Protein AF-A0A7V8XQF6-F1 (afdb_monomer_lite)

Structure (mmCIF, N/CA/C/O backbone):
data_AF-A0A7V8XQF6-F1
#
_entry.id   AF-A0A7V8XQF6-F1
#
loop_
_atom_site.group_PDB
_atom_site.id
_atom_site.type_symbol
_atom_site.label_atom_id
_atom_site.label_alt_id
_atom_site.label_comp_id
_atom_site.label_asym_id
_atom_site.label_entity_id
_atom_site.label_seq_id
_atom_site.pdbx_PDB_ins_code
_atom_site.Cartn_x
_atom_site.Cartn_y
_atom_site.Cartn_z
_atom_site.occupancy
_atom_site.B_iso_or_equiv
_atom_site.auth_seq_id
_atom_site.auth_comp_id
_atom_site.auth_asym_id
_atom_site.auth_atom_id
_atom_site.pdbx_PDB_model_num
ATOM 1 N N . MET A 1 1 ? 17.187 -38.291 -11.039 1.00 31.72 1 MET A N 1
ATOM 2 C CA . MET A 1 1 ? 16.296 -37.831 -12.125 1.00 31.72 1 MET A CA 1
ATOM 3 C C . MET A 1 1 ? 15.289 -36.859 -11.514 1.00 31.72 1 MET A C 1
ATOM 5 O O . MET A 1 1 ? 14.350 -37.313 -10.885 1.00 31.72 1 MET A O 1
ATOM 9 N N . SER A 1 2 ? 15.552 -35.548 -11.532 1.00 36.72 2 SER A N 1
ATOM 10 C CA . SER A 1 2 ? 14.689 -34.534 -10.881 1.00 36.72 2 SER A CA 1
ATOM 11 C C . SER A 1 2 ? 14.822 -33.160 -11.564 1.00 36.72 2 SER A C 1
ATOM 13 O O . SER A 1 2 ? 14.880 -32.136 -10.892 1.00 36.72 2 SER A O 1
ATOM 15 N N . GLY A 1 3 ? 14.966 -33.147 -12.893 1.00 38.97 3 GLY A N 1
ATOM 16 C CA . GLY A 1 3 ? 15.179 -31.922 -13.678 1.00 38.97 3 GLY A CA 1
ATOM 17 C C . GLY A 1 3 ? 13.921 -31.351 -14.340 1.00 38.97 3 GLY A C 1
ATOM 18 O O . GLY A 1 3 ? 13.943 -30.206 -14.768 1.00 38.97 3 GLY A O 1
ATOM 19 N N . ASP A 1 4 ? 12.822 -32.110 -14.389 1.00 42.72 4 ASP A N 1
ATOM 20 C CA . ASP A 1 4 ? 11.734 -31.844 -15.348 1.00 42.72 4 ASP A CA 1
ATOM 21 C C . ASP A 1 4 ? 10.485 -31.186 -14.734 1.00 42.72 4 ASP A C 1
ATOM 23 O O . ASP A 1 4 ? 9.417 -31.202 -15.335 1.00 42.72 4 ASP A O 1
ATOM 27 N N . ARG A 1 5 ? 10.579 -30.622 -13.523 1.00 51.59 5 ARG A N 1
ATOM 28 C CA . ARG A 1 5 ? 9.414 -30.095 -12.778 1.00 51.59 5 ARG A CA 1
ATOM 29 C C . ARG A 1 5 ? 9.449 -28.584 -12.557 1.00 51.59 5 ARG A C 1
ATOM 31 O O . ARG A 1 5 ? 9.135 -28.109 -11.473 1.00 51.59 5 ARG A O 1
ATOM 38 N N . CYS A 1 6 ? 9.838 -27.829 -13.580 1.00 50.88 6 CYS A N 1
ATOM 39 C CA . CYS A 1 6 ? 9.581 -26.391 -13.608 1.00 50.88 6 CYS A CA 1
ATOM 40 C C . CYS A 1 6 ? 8.425 -26.123 -14.576 1.00 50.88 6 CYS A C 1
ATOM 42 O O . CYS A 1 6 ? 8.657 -26.133 -15.787 1.00 50.88 6 CYS A O 1
ATOM 44 N N . PRO A 1 7 ? 7.201 -25.872 -14.081 1.00 55.38 7 PRO A N 1
ATOM 45 C CA . PRO A 1 7 ? 6.125 -25.406 -14.935 1.00 55.38 7 PRO A CA 1
ATOM 46 C C . PRO A 1 7 ? 6.561 -24.060 -15.500 1.00 55.38 7 PRO A C 1
ATOM 48 O O . PRO A 1 7 ? 6.896 -23.126 -14.762 1.00 55.38 7 PRO A O 1
ATOM 51 N N . ALA A 1 8 ? 6.608 -23.999 -16.823 1.00 57.78 8 ALA A N 1
ATOM 52 C CA . ALA A 1 8 ? 6.908 -22.788 -17.544 1.00 57.78 8 ALA A CA 1
ATOM 53 C C . ALA A 1 8 ? 5.712 -22.422 -18.422 1.00 57.78 8 ALA A C 1
ATOM 55 O O . ALA A 1 8 ? 5.035 -23.288 -18.964 1.00 57.78 8 ALA A O 1
ATOM 56 N N . GLY A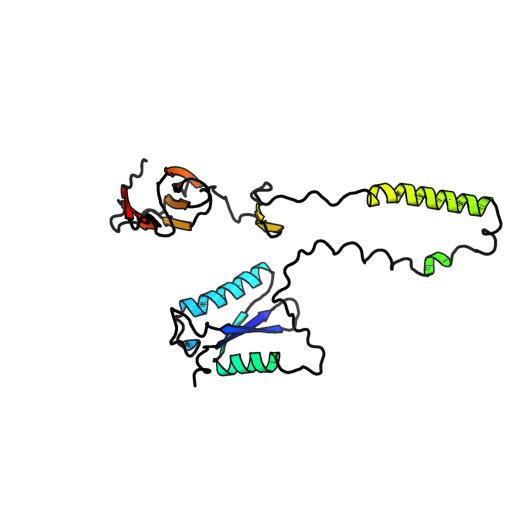 1 9 ? 5.396 -21.139 -18.510 1.00 57.59 9 GLY A N 1
ATOM 57 C CA . GLY A 1 9 ? 4.289 -20.665 -19.334 1.00 57.59 9 GLY A CA 1
ATOM 58 C C . GLY A 1 9 ? 4.746 -19.483 -20.156 1.00 57.59 9 GLY A C 1
ATOM 59 O O . GLY A 1 9 ? 5.270 -18.522 -19.598 1.00 57.59 9 GLY A O 1
ATOM 60 N N . ARG A 1 10 ? 4.565 -19.535 -21.474 1.00 63.19 10 ARG A N 1
ATOM 61 C CA . ARG A 1 10 ? 4.792 -18.367 -22.335 1.00 63.19 10 ARG A CA 1
ATOM 62 C C . ARG A 1 10 ? 3.532 -17.518 -22.350 1.00 63.19 10 ARG A C 1
ATOM 64 O O . ARG A 1 10 ? 2.473 -18.035 -22.686 1.00 63.19 10 ARG A O 1
ATOM 71 N N . THR A 1 11 ? 3.658 -16.229 -22.075 1.00 55.22 11 THR A N 1
ATOM 72 C CA . THR A 1 11 ? 2.647 -15.226 -22.437 1.00 55.22 11 THR A CA 1
ATOM 73 C C . THR A 1 11 ? 3.125 -14.474 -23.665 1.00 55.22 11 THR A C 1
ATOM 75 O O . THR A 1 11 ? 4.310 -14.165 -23.756 1.00 55.22 11 THR A O 1
ATOM 78 N N . GLU A 1 12 ? 2.232 -14.181 -24.609 1.00 58.41 12 GLU A N 1
ATOM 79 C CA . GLU A 1 12 ? 2.566 -13.358 -25.778 1.00 58.41 12 GLU A CA 1
ATOM 80 C C . GLU A 1 12 ? 1.920 -11.976 -25.635 1.00 58.41 12 GLU A C 1
ATOM 82 O O . GLU A 1 12 ? 0.702 -11.870 -25.454 1.00 58.41 12 GLU A O 1
ATOM 87 N N . GLN A 1 13 ? 2.732 -10.923 -25.736 1.00 61.59 13 GLN A N 1
ATOM 88 C CA . GLN A 1 13 ? 2.303 -9.527 -25.692 1.00 61.59 13 GLN A CA 1
ATOM 89 C C . GLN A 1 13 ? 2.635 -8.823 -27.016 1.00 61.59 13 GLN A C 1
ATOM 91 O O . GLN A 1 13 ? 3.735 -8.969 -27.543 1.00 61.59 13 GLN A O 1
ATOM 96 N N . ALA A 1 14 ? 1.704 -8.017 -27.534 1.00 61.28 14 ALA A N 1
ATOM 97 C CA . ALA A 1 14 ? 1.978 -7.053 -28.605 1.00 61.28 14 ALA A CA 1
ATOM 98 C C . ALA A 1 14 ? 2.104 -5.630 -28.033 1.00 61.28 14 ALA A C 1
ATOM 100 O O . ALA A 1 14 ? 1.328 -5.279 -27.150 1.00 61.28 14 ALA A O 1
ATOM 101 N N . GLN A 1 15 ? 3.044 -4.818 -28.530 1.00 57.38 15 GLN A N 1
ATOM 102 C CA . GLN A 1 15 ? 3.210 -3.401 -28.159 1.00 57.38 15 GLN A CA 1
ATOM 103 C C . GLN A 1 15 ? 2.893 -2.481 -29.352 1.00 57.38 15 GLN A C 1
ATOM 105 O O . GLN A 1 15 ? 3.289 -2.789 -30.477 1.00 57.38 15 GLN A O 1
ATOM 110 N N . SER A 1 16 ? 2.213 -1.350 -29.118 1.00 53.34 16 SER A N 1
ATOM 111 C CA . SER A 1 16 ? 1.896 -0.349 -30.151 1.00 53.34 16 SER A CA 1
ATOM 112 C C . SER A 1 16 ? 2.543 1.007 -29.873 1.00 53.34 16 SER A C 1
ATOM 114 O O . SER A 1 16 ? 2.159 1.700 -28.933 1.00 53.34 16 SER A O 1
ATOM 116 N N . SER A 1 17 ? 3.494 1.385 -30.729 1.00 54.75 17 SER A N 1
ATOM 117 C CA . SER A 1 17 ? 3.866 2.781 -31.021 1.00 54.75 17 SER A CA 1
ATOM 118 C C . SER A 1 17 ? 4.389 2.944 -32.466 1.00 54.75 17 SER A C 1
ATOM 120 O O . SER A 1 17 ? 5.074 3.910 -32.795 1.00 54.75 17 SER A O 1
ATOM 122 N N . THR A 1 18 ? 4.122 1.967 -33.341 1.00 53.38 18 THR A N 1
ATOM 123 C CA . THR A 1 18 ? 4.616 1.860 -34.730 1.00 53.38 18 THR A CA 1
ATOM 124 C C . THR A 1 18 ? 3.616 0.986 -35.519 1.00 53.38 18 THR A C 1
ATOM 126 O O . THR A 1 18 ? 2.954 0.158 -34.891 1.00 53.38 18 THR A O 1
ATOM 129 N N . PRO A 1 19 ? 3.462 1.111 -36.858 1.00 55.72 19 PRO A N 1
ATOM 130 C CA . PRO A 1 19 ? 2.493 0.316 -37.636 1.00 55.72 19 PRO A CA 1
ATOM 131 C C . PRO A 1 19 ? 2.687 -1.207 -37.543 1.00 55.72 19 PRO A C 1
ATOM 133 O O . PRO A 1 19 ? 1.755 -1.969 -37.795 1.00 55.72 19 PRO A O 1
ATOM 136 N N . ALA A 1 20 ? 3.891 -1.657 -37.178 1.00 63.81 20 ALA A N 1
ATOM 137 C CA . ALA A 1 20 ? 4.216 -3.062 -36.979 1.00 63.81 20 ALA A CA 1
ATOM 138 C C . ALA A 1 20 ? 4.059 -3.454 -35.501 1.00 63.81 20 ALA A C 1
ATOM 140 O O . ALA A 1 20 ? 4.734 -2.909 -34.628 1.00 63.81 20 ALA A O 1
ATOM 141 N N . ARG A 1 21 ? 3.188 -4.431 -35.223 1.00 69.06 21 ARG A N 1
ATOM 142 C CA . ARG A 1 21 ? 3.079 -5.055 -33.897 1.00 69.06 21 ARG A CA 1
ATOM 143 C C . ARG A 1 21 ? 4.352 -5.857 -33.608 1.00 69.06 21 ARG A C 1
ATOM 145 O O . ARG A 1 21 ? 4.711 -6.732 -34.389 1.00 69.06 21 ARG A O 1
ATOM 152 N N . ILE A 1 22 ? 5.001 -5.587 -32.476 1.00 75.75 22 ILE A N 1
ATOM 153 C CA . ILE A 1 22 ? 6.199 -6.314 -32.023 1.00 75.75 22 ILE A CA 1
ATOM 154 C C . ILE A 1 22 ? 5.783 -7.372 -30.999 1.00 75.75 22 ILE A C 1
ATOM 156 O O . ILE A 1 22 ? 5.080 -7.045 -30.041 1.00 75.75 22 ILE A O 1
ATOM 160 N N . ARG A 1 23 ? 6.214 -8.624 -31.203 1.00 79.25 23 ARG A N 1
ATOM 161 C CA . ARG A 1 23 ? 5.990 -9.738 -30.270 1.00 79.25 23 ARG A CA 1
ATOM 162 C C . ARG A 1 23 ? 6.959 -9.632 -29.090 1.00 79.25 23 ARG A C 1
ATOM 164 O O . ARG A 1 23 ? 8.158 -9.482 -29.296 1.00 79.25 23 ARG A O 1
ATOM 171 N N . ASN A 1 24 ? 6.431 -9.718 -27.875 1.00 78.50 24 ASN A N 1
ATOM 172 C CA . ASN A 1 24 ? 7.190 -9.695 -26.630 1.00 78.50 24 ASN A CA 1
ATOM 173 C C . ASN A 1 24 ? 6.720 -10.849 -25.741 1.00 78.50 24 ASN A C 1
ATOM 175 O O . ASN A 1 24 ? 5.692 -10.751 -25.071 1.00 78.50 24 ASN A O 1
ATOM 179 N N . ASP A 1 25 ? 7.431 -11.968 -25.796 1.00 83.88 25 ASP A N 1
ATOM 180 C CA . ASP A 1 25 ? 7.051 -13.162 -25.055 1.00 83.88 25 ASP A CA 1
ATOM 181 C C . ASP A 1 25 ? 7.689 -13.184 -23.666 1.00 83.88 25 ASP A C 1
ATOM 183 O O . ASP A 1 25 ? 8.863 -12.851 -23.512 1.00 83.88 25 ASP A O 1
ATOM 187 N N . ARG A 1 26 ? 6.936 -13.609 -22.646 1.00 83.12 26 ARG A N 1
ATOM 188 C CA . ARG A 1 26 ? 7.447 -13.728 -21.271 1.00 83.12 26 ARG A CA 1
ATOM 189 C C . ARG A 1 26 ? 7.275 -15.140 -20.750 1.00 83.12 26 ARG A C 1
ATOM 191 O O . ARG A 1 26 ? 6.213 -15.728 -20.938 1.00 83.12 26 ARG A O 1
ATOM 198 N N . VAL A 1 27 ? 8.290 -15.639 -20.053 1.00 84.94 27 VAL A N 1
ATOM 199 C CA . VAL A 1 27 ? 8.262 -16.943 -19.386 1.00 84.94 27 VAL A CA 1
ATOM 200 C C . VAL A 1 27 ? 7.875 -16.755 -17.922 1.00 84.94 27 VAL A C 1
ATOM 202 O O . VAL A 1 27 ? 8.537 -16.028 -17.185 1.00 84.94 27 VAL A O 1
ATOM 205 N N . LEU A 1 28 ? 6.801 -17.415 -17.501 1.00 81.25 28 LEU A N 1
ATOM 206 C CA . LEU A 1 28 ? 6.492 -17.651 -16.096 1.00 81.25 28 LEU A CA 1
ATOM 207 C C . LEU A 1 28 ? 7.271 -18.882 -15.641 1.00 81.25 28 LEU A C 1
ATOM 209 O O . LEU A 1 28 ? 7.277 -19.868 -16.366 1.00 81.25 28 LEU A O 1
ATOM 213 N N . ALA A 1 29 ? 7.907 -18.835 -14.475 1.00 79.75 29 ALA A N 1
ATOM 214 C CA . ALA A 1 29 ? 8.635 -19.965 -13.908 1.00 79.75 29 ALA A CA 1
ATOM 215 C C . ALA A 1 29 ? 8.365 -20.066 -12.407 1.00 79.75 29 ALA A C 1
ATOM 217 O O . ALA A 1 29 ? 8.137 -19.054 -11.739 1.00 79.75 29 ALA A O 1
ATOM 218 N N . ILE A 1 30 ? 8.423 -21.287 -11.879 1.00 74.19 30 ILE A N 1
ATOM 219 C CA . ILE A 1 30 ? 8.239 -21.574 -10.455 1.00 74.19 30 ILE A CA 1
ATOM 220 C C . ILE A 1 30 ? 9.545 -22.142 -9.890 1.00 74.19 30 ILE A C 1
ATOM 222 O O . ILE A 1 30 ? 10.210 -22.926 -10.576 1.00 74.19 30 ILE A O 1
ATOM 226 N N . PRO A 1 31 ? 9.946 -21.755 -8.663 1.00 69.56 31 PRO A N 1
ATOM 227 C CA . PRO A 1 31 ? 11.112 -22.338 -8.012 1.00 69.56 31 PRO A CA 1
ATOM 228 C C . PRO A 1 31 ? 10.999 -23.861 -7.907 1.00 69.56 31 PRO A C 1
ATOM 230 O O . PRO A 1 31 ? 9.956 -24.377 -7.513 1.00 69.56 31 PRO A O 1
ATOM 233 N N . VAL A 1 32 ? 12.103 -24.563 -8.176 1.00 68.94 32 VAL A N 1
ATOM 234 C CA . VAL A 1 32 ? 12.195 -26.035 -8.074 1.00 68.94 32 VAL A CA 1
ATOM 235 C C . VAL A 1 32 ? 11.813 -26.531 -6.670 1.00 68.94 32 VAL A C 1
ATOM 237 O O . VAL A 1 32 ? 11.241 -27.605 -6.519 1.00 68.94 32 VAL A O 1
ATOM 240 N N . GLU A 1 33 ? 12.089 -25.725 -5.640 1.00 69.31 33 GLU A N 1
ATOM 241 C CA . GLU A 1 33 ? 11.819 -26.031 -4.230 1.00 69.31 33 GLU A CA 1
ATOM 242 C C . GLU A 1 33 ? 10.789 -25.067 -3.618 1.00 69.31 33 GLU A C 1
ATOM 244 O O . GLU A 1 33 ? 11.025 -24.400 -2.606 1.00 69.31 33 GLU A O 1
ATOM 249 N N . ALA A 1 34 ? 9.618 -24.942 -4.239 1.00 66.06 34 ALA A N 1
ATOM 250 C CA . ALA A 1 34 ? 8.550 -24.118 -3.687 1.00 66.06 34 ALA A CA 1
ATOM 251 C C . ALA A 1 34 ? 7.849 -24.823 -2.502 1.00 66.06 34 ALA A C 1
ATOM 253 O O . ALA A 1 34 ? 7.344 -25.933 -2.629 1.00 66.06 34 ALA A O 1
ATOM 254 N N . ARG A 1 35 ? 7.754 -24.172 -1.326 1.00 68.00 35 ARG A N 1
ATOM 255 C CA . ARG A 1 35 ? 6.997 -24.719 -0.167 1.00 68.00 35 ARG A CA 1
ATOM 256 C C . ARG A 1 35 ? 5.494 -24.872 -0.448 1.00 68.00 35 ARG A C 1
ATOM 258 O O . ARG A 1 35 ? 4.820 -25.668 0.197 1.00 68.00 35 ARG A O 1
ATOM 265 N N . ARG A 1 36 ? 4.964 -24.065 -1.367 1.00 59.97 36 ARG A N 1
ATOM 266 C CA . ARG A 1 36 ? 3.583 -24.086 -1.876 1.00 59.97 36 ARG A CA 1
ATOM 267 C C . ARG A 1 36 ? 3.662 -24.316 -3.384 1.00 59.97 36 ARG A C 1
ATOM 269 O O . ARG A 1 36 ? 4.643 -23.888 -3.973 1.00 59.97 36 ARG A O 1
ATOM 276 N N . GLU A 1 37 ? 2.660 -24.961 -3.983 1.00 67.75 37 GLU A N 1
ATOM 277 C CA . GLU A 1 37 ? 2.595 -25.173 -5.446 1.00 67.75 37 GLU A CA 1
ATOM 278 C C . GLU A 1 37 ? 3.697 -26.104 -6.027 1.00 67.75 37 GLU A C 1
ATOM 280 O O . GLU A 1 37 ? 4.007 -26.054 -7.212 1.00 67.75 37 GLU A O 1
ATOM 285 N N . HIS A 1 38 ? 4.278 -26.998 -5.213 1.00 66.56 38 HIS A N 1
ATOM 286 C CA . HIS A 1 38 ? 5.373 -27.916 -5.600 1.00 66.56 38 HIS A CA 1
ATOM 287 C C . HIS A 1 38 ? 5.001 -28.995 -6.633 1.00 66.56 38 HIS A C 1
ATOM 289 O O . HIS A 1 38 ? 5.878 -29.704 -7.121 1.00 66.56 38 HIS A O 1
ATOM 295 N N . ASN A 1 39 ? 3.709 -29.153 -6.926 1.00 71.38 39 ASN A N 1
ATOM 296 C CA . ASN A 1 39 ? 3.202 -30.168 -7.850 1.00 71.38 39 ASN A CA 1
ATOM 297 C C . ASN A 1 39 ? 2.785 -29.596 -9.203 1.00 71.38 39 ASN A C 1
ATOM 299 O O . ASN A 1 39 ? 2.277 -30.356 -10.017 1.00 71.38 39 ASN A O 1
ATOM 303 N N . LEU A 1 40 ? 2.979 -28.295 -9.437 1.00 74.19 40 LEU A N 1
ATOM 304 C CA . LEU A 1 40 ? 2.589 -27.692 -10.702 1.00 74.19 40 LEU A CA 1
ATOM 305 C C . LEU A 1 40 ? 3.487 -28.192 -11.839 1.00 74.19 40 LEU A C 1
ATOM 307 O O . LEU A 1 40 ? 4.707 -28.038 -11.779 1.00 74.19 40 LEU A O 1
ATOM 311 N N . ALA A 1 41 ? 2.886 -28.765 -12.878 1.00 71.88 41 ALA A N 1
ATOM 312 C CA . ALA A 1 41 ? 3.582 -29.234 -14.080 1.00 71.88 41 ALA A CA 1
ATOM 313 C C . ALA A 1 41 ? 3.382 -28.307 -15.292 1.00 71.88 41 ALA A C 1
ATOM 315 O O . ALA A 1 41 ? 4.215 -28.287 -16.200 1.00 71.88 41 ALA A O 1
ATOM 316 N N . GLY A 1 42 ? 2.343 -27.469 -15.267 1.00 73.25 42 GLY A N 1
ATOM 317 C CA . GLY A 1 42 ? 2.056 -26.516 -16.332 1.00 73.25 42 GLY A CA 1
ATOM 318 C C . GLY A 1 42 ? 1.140 -25.373 -15.906 1.00 73.25 42 GLY A C 1
ATOM 319 O O . GLY A 1 42 ? 0.668 -25.286 -14.771 1.00 73.25 42 GLY A O 1
ATOM 320 N N . VAL A 1 43 ? 0.914 -24.446 -16.833 1.00 78.56 43 VAL A N 1
ATOM 321 C CA . VAL A 1 43 ? 0.125 -23.226 -16.603 1.00 78.56 43 VAL A CA 1
ATOM 322 C C . VAL A 1 43 ? -1.370 -23.523 -16.434 1.00 78.56 43 VAL A C 1
ATOM 324 O O . VAL A 1 43 ? -2.100 -22.784 -15.777 1.00 78.56 43 VAL A O 1
ATOM 327 N N . GLU A 1 44 ? -1.840 -24.615 -17.021 1.00 80.69 44 GLU A N 1
ATOM 328 C CA . GLU A 1 44 ? -3.211 -25.107 -16.965 1.00 80.69 44 GLU A CA 1
ATOM 329 C C . GLU A 1 44 ? -3.653 -25.488 -15.547 1.00 80.69 44 GLU A C 1
ATOM 331 O O . GLU A 1 44 ? -4.834 -25.355 -15.222 1.00 80.69 44 GLU A O 1
ATOM 336 N N . GLU A 1 45 ? -2.704 -25.874 -14.695 1.00 82.06 45 GLU A N 1
ATOM 337 C CA . GLU A 1 45 ? -2.935 -26.232 -13.295 1.00 82.06 45 GLU A CA 1
ATOM 338 C C . GLU A 1 45 ? -3.030 -24.999 -12.382 1.00 82.06 45 GLU A C 1
ATOM 340 O O . GLU A 1 45 ? -3.510 -25.088 -11.250 1.00 82.06 45 GLU A O 1
ATOM 345 N N . LEU A 1 46 ? -2.646 -23.815 -12.877 1.00 81.75 46 LEU A N 1
ATOM 346 C CA . LEU A 1 46 ? -2.822 -22.567 -12.145 1.00 81.75 46 LEU A CA 1
ATOM 347 C C . LEU A 1 46 ? -4.303 -22.196 -12.044 1.00 81.75 46 LEU A C 1
ATOM 349 O O . LEU A 1 46 ? -5.060 -22.183 -13.030 1.00 81.75 46 LEU A O 1
ATOM 353 N N . SER A 1 47 ? -4.695 -21.764 -10.842 1.00 85.31 47 SER A N 1
ATOM 354 C CA . SER A 1 47 ? -6.019 -21.184 -10.623 1.00 85.31 47 SER A CA 1
ATOM 355 C C . SER A 1 47 ? -6.280 -20.017 -11.595 1.00 85.31 47 SER A C 1
ATOM 357 O O . SER A 1 47 ? -5.347 -19.289 -11.955 1.00 85.31 47 SER A O 1
ATOM 359 N N . PRO A 1 48 ? -7.540 -19.778 -12.011 1.00 86.12 48 PRO A N 1
ATOM 360 C CA . PRO A 1 48 ? -7.869 -18.673 -12.915 1.00 86.12 48 PRO A CA 1
ATOM 361 C C . PRO A 1 48 ? -7.355 -17.316 -12.422 1.00 86.12 48 PRO A C 1
ATOM 363 O O . PRO A 1 48 ? -6.862 -16.519 -13.214 1.00 86.12 48 PRO A O 1
ATOM 366 N N . ARG A 1 49 ? -7.391 -17.084 -11.102 1.00 85.81 49 ARG A N 1
ATOM 367 C CA . ARG A 1 49 ? -6.870 -15.862 -10.481 1.00 85.81 49 ARG A CA 1
ATOM 368 C C . ARG A 1 49 ? -5.368 -15.685 -10.725 1.00 85.81 49 ARG A C 1
ATOM 370 O O . ARG A 1 49 ? -4.956 -14.601 -11.121 1.00 85.81 49 ARG A O 1
ATOM 377 N N . LEU A 1 50 ? -4.574 -16.740 -10.526 1.00 83.12 50 LEU A N 1
ATOM 378 C CA . LEU A 1 50 ? -3.117 -16.697 -10.713 1.00 83.12 50 LEU A CA 1
ATOM 379 C C . LEU A 1 50 ? -2.708 -16.515 -12.181 1.00 83.12 50 LEU A C 1
ATOM 381 O O . LEU A 1 50 ? -1.640 -15.974 -12.445 1.00 83.12 50 LEU A O 1
ATOM 385 N N . ARG A 1 51 ? -3.553 -16.926 -13.136 1.00 84.31 51 ARG A N 1
ATOM 386 C CA . ARG A 1 51 ? -3.342 -16.639 -14.565 1.00 84.31 51 ARG A CA 1
ATOM 387 C C . ARG A 1 51 ? -3.718 -15.210 -14.941 1.00 84.31 51 ARG A C 1
ATOM 389 O O . ARG A 1 51 ? -2.979 -14.561 -15.669 1.00 84.31 51 ARG A O 1
ATOM 396 N N . GLN A 1 52 ? -4.838 -14.703 -14.432 1.00 87.19 52 GLN A N 1
ATOM 397 C CA . GLN A 1 52 ? -5.337 -13.372 -14.791 1.00 87.19 52 GLN A CA 1
ATOM 398 C C . GLN A 1 52 ? -4.491 -12.235 -14.211 1.00 87.19 52 GLN A C 1
ATOM 400 O O . GLN A 1 52 ? -4.374 -11.182 -14.831 1.00 87.19 52 GLN A O 1
ATOM 405 N N . GLU A 1 53 ? -3.902 -12.415 -13.030 1.00 86.06 53 GLU A N 1
ATOM 406 C CA . GLU A 1 53 ? -3.152 -11.351 -12.356 1.00 86.06 53 GLU A CA 1
ATOM 407 C C . GLU A 1 53 ? -1.925 -10.862 -13.165 1.00 86.06 53 GLU A C 1
ATOM 409 O O . GLU A 1 53 ? -1.838 -9.655 -13.413 1.00 86.06 53 GLU A O 1
ATOM 414 N N . PRO A 1 54 ? -1.037 -11.736 -13.687 1.00 85.56 54 PRO A N 1
ATOM 415 C CA . PRO A 1 54 ? 0.040 -11.324 -14.593 1.00 85.56 54 PRO A CA 1
ATOM 416 C C . PRO A 1 54 ? -0.450 -10.673 -15.893 1.00 85.56 54 PRO A C 1
ATOM 418 O O . PRO A 1 54 ? 0.167 -9.720 -16.375 1.00 85.56 54 PRO A O 1
ATOM 421 N N . GLU A 1 55 ? -1.555 -11.164 -16.464 1.00 86.19 55 GLU A N 1
ATOM 422 C CA . GLU A 1 55 ? -2.143 -10.603 -17.688 1.00 86.19 55 GLU A CA 1
ATOM 423 C C . GLU A 1 55 ? -2.622 -9.168 -17.462 1.00 86.19 55 GLU A C 1
ATOM 425 O O . GLU A 1 55 ? -2.259 -8.259 -18.211 1.00 86.19 55 GLU A O 1
ATOM 430 N N . GLN A 1 56 ? -3.398 -8.954 -16.396 1.00 89.00 56 GLN A N 1
ATOM 431 C CA . GLN A 1 56 ? -3.900 -7.636 -16.020 1.00 89.00 56 GLN A CA 1
ATOM 432 C C . GLN A 1 56 ? -2.757 -6.682 -15.693 1.00 89.00 56 GLN A C 1
ATOM 434 O O . GLN A 1 56 ? -2.763 -5.542 -16.156 1.00 89.00 56 GLN A O 1
ATOM 439 N N . PHE A 1 57 ? -1.738 -7.154 -14.971 1.00 87.88 57 PHE A N 1
ATOM 440 C CA . PHE A 1 57 ? -0.544 -6.363 -14.704 1.00 87.88 57 PHE A CA 1
ATOM 441 C C . PHE A 1 57 ? 0.118 -5.877 -16.003 1.00 87.88 57 PHE A C 1
ATOM 443 O O . PHE A 1 57 ? 0.402 -4.687 -16.133 1.00 87.88 57 PHE A O 1
ATOM 450 N N . ALA A 1 58 ? 0.325 -6.762 -16.985 1.00 83.44 58 ALA A N 1
ATOM 451 C CA . ALA A 1 58 ? 0.968 -6.401 -18.249 1.00 83.44 58 ALA A CA 1
ATOM 452 C C . ALA A 1 58 ? 0.151 -5.384 -19.066 1.00 83.44 58 ALA A C 1
ATOM 454 O O . ALA A 1 58 ? 0.730 -4.459 -19.642 1.00 83.44 58 ALA A O 1
ATOM 455 N N . ILE A 1 59 ? -1.178 -5.539 -19.098 1.00 85.44 59 ILE A N 1
ATOM 456 C CA . ILE A 1 59 ? -2.096 -4.620 -19.788 1.00 85.44 59 ILE A CA 1
ATOM 457 C C . ILE A 1 59 ? -2.057 -3.238 -19.132 1.00 85.44 59 ILE A C 1
ATOM 459 O O . ILE A 1 59 ? -1.823 -2.239 -19.811 1.00 85.44 59 ILE A O 1
ATOM 463 N N . VAL A 1 60 ? -2.237 -3.176 -17.809 1.00 86.06 60 VAL A N 1
ATOM 464 C CA . VAL A 1 60 ? -2.293 -1.910 -17.065 1.00 86.06 60 VAL A CA 1
ATOM 465 C C . VAL A 1 60 ? -0.948 -1.188 -17.109 1.00 86.06 60 VAL A C 1
ATOM 467 O O . VAL A 1 60 ? -0.911 0.007 -17.393 1.00 86.06 60 VAL A O 1
ATOM 470 N N . ALA A 1 61 ? 0.162 -1.901 -16.897 1.00 82.38 61 ALA A N 1
ATOM 471 C CA . ALA A 1 61 ? 1.497 -1.310 -16.964 1.00 82.38 61 ALA A CA 1
ATOM 472 C C . ALA A 1 61 ? 1.792 -0.727 -18.355 1.00 82.38 61 ALA A C 1
ATOM 474 O O . ALA A 1 61 ? 2.303 0.384 -18.463 1.00 82.38 61 ALA A O 1
ATOM 475 N N . GLY A 1 62 ? 1.413 -1.435 -19.424 1.00 81.19 62 GLY A N 1
ATOM 476 C CA . GLY A 1 62 ? 1.562 -0.929 -20.787 1.00 81.19 62 GLY A CA 1
ATOM 477 C C . GLY A 1 62 ? 0.701 0.299 -21.073 1.00 81.19 62 GLY A C 1
ATOM 478 O O . GLY A 1 62 ? 1.189 1.260 -21.667 1.00 81.19 62 GLY A O 1
ATOM 479 N N . ALA A 1 63 ? -0.549 0.301 -20.608 1.00 81.88 63 ALA A N 1
ATOM 480 C CA . ALA A 1 63 ? -1.454 1.433 -20.781 1.00 81.88 63 ALA A CA 1
ATOM 481 C C . ALA A 1 63 ? -0.910 2.715 -20.124 1.00 81.88 63 ALA A C 1
ATOM 483 O O . ALA A 1 63 ? -1.006 3.791 -20.713 1.00 81.88 63 ALA A O 1
ATOM 484 N N . LEU A 1 64 ? -0.274 2.601 -18.951 1.00 80.50 64 LEU A N 1
ATOM 485 C CA . LEU A 1 64 ? 0.383 3.728 -18.272 1.00 80.50 64 LEU A CA 1
ATOM 486 C C . LEU A 1 64 ? 1.564 4.310 -19.069 1.00 80.50 64 LEU A C 1
ATOM 488 O O . LEU A 1 64 ? 1.897 5.480 -18.901 1.00 80.50 64 LEU A O 1
ATOM 492 N N . GLU A 1 65 ? 2.167 3.521 -19.957 1.00 75.94 65 GLU A N 1
ATOM 493 C CA . GLU A 1 65 ? 3.243 3.941 -20.862 1.00 75.94 65 GLU A CA 1
ATOM 494 C C . GLU A 1 65 ? 2.728 4.361 -22.254 1.00 75.94 65 GLU A C 1
ATOM 496 O O . GLU A 1 65 ? 3.524 4.581 -23.166 1.00 75.94 65 GLU A O 1
ATOM 501 N N . GLY A 1 66 ? 1.406 4.449 -22.449 1.00 78.31 66 GLY A N 1
ATOM 502 C CA . GLY A 1 66 ? 0.794 4.787 -23.738 1.00 78.31 66 GLY A CA 1
ATOM 503 C C . GLY A 1 66 ? 0.855 3.664 -24.780 1.00 78.31 66 GLY A C 1
ATOM 504 O O . GLY A 1 66 ? 0.761 3.933 -25.976 1.00 78.31 66 GLY A O 1
ATOM 505 N N . LYS A 1 67 ? 1.027 2.408 -24.349 1.00 79.62 67 LYS A N 1
ATOM 506 C CA . LYS A 1 67 ? 1.131 1.231 -25.224 1.00 79.62 67 LYS A CA 1
ATOM 507 C C . LYS A 1 67 ? -0.206 0.489 -25.297 1.00 79.62 67 LYS A C 1
ATOM 509 O O . LYS A 1 67 ? -0.790 0.167 -24.266 1.00 79.62 67 LYS A O 1
ATOM 514 N N . ASP A 1 68 ? -0.641 0.129 -26.506 1.00 79.56 68 ASP A N 1
ATOM 515 C CA . ASP A 1 68 ? -1.750 -0.824 -26.709 1.00 79.56 68 ASP A CA 1
ATOM 516 C C . ASP A 1 68 ? -1.231 -2.260 -26.556 1.00 79.56 68 ASP A C 1
ATOM 518 O O . ASP A 1 68 ? -0.612 -2.818 -27.470 1.00 79.56 68 ASP A O 1
ATOM 522 N N . VAL A 1 69 ? -1.434 -2.814 -25.359 1.00 82.50 69 VAL A N 1
ATOM 523 C CA . VAL A 1 69 ? -0.994 -4.151 -24.965 1.00 82.50 69 VAL A CA 1
ATOM 524 C C . VAL A 1 69 ? -2.125 -5.154 -25.100 1.00 82.50 69 VAL A C 1
ATOM 526 O O . VAL A 1 69 ? -3.162 -5.030 -24.455 1.00 82.50 69 VAL A O 1
ATOM 529 N N . ARG A 1 70 ? -1.877 -6.217 -25.870 1.00 81.38 70 ARG A N 1
ATOM 530 C CA . ARG A 1 70 ? -2.782 -7.365 -25.977 1.00 81.38 70 ARG A CA 1
ATOM 531 C C . ARG A 1 70 ? -2.076 -8.649 -25.574 1.00 81.38 70 ARG A C 1
ATOM 533 O O . ARG A 1 70 ? -1.042 -8.972 -26.155 1.00 81.38 70 ARG A O 1
ATOM 540 N N . VAL A 1 71 ? -2.686 -9.384 -24.645 1.00 83.75 71 VAL A N 1
ATOM 541 C CA . VAL A 1 71 ? -2.316 -10.768 -24.326 1.00 83.75 71 VAL A CA 1
ATOM 542 C C . VAL A 1 71 ? -2.982 -11.698 -25.341 1.00 83.75 71 VAL A C 1
ATOM 544 O O . VAL A 1 71 ? -4.196 -11.633 -25.539 1.00 83.75 71 VAL A O 1
ATOM 547 N N . VAL A 1 72 ? -2.193 -12.529 -26.025 1.00 82.31 72 VAL A N 1
ATOM 548 C CA . VAL A 1 72 ? -2.702 -13.476 -27.042 1.00 82.31 72 VAL A CA 1
ATOM 549 C C . VAL A 1 72 ? -3.088 -14.820 -26.419 1.00 82.31 72 VAL A C 1
ATOM 551 O O . VAL A 1 72 ? -4.020 -15.468 -26.889 1.00 82.31 72 VAL A O 1
ATOM 554 N N . GLY A 1 73 ? -2.405 -15.221 -25.345 1.00 83.56 73 GLY A N 1
ATOM 555 C CA . GLY A 1 73 ? -2.702 -16.433 -24.589 1.00 83.56 73 GLY A CA 1
ATOM 556 C C . GLY A 1 73 ? -1.467 -17.035 -23.927 1.00 83.56 73 GLY A C 1
ATOM 557 O O . GLY A 1 73 ? -0.367 -16.479 -24.008 1.00 83.56 73 GLY A O 1
ATOM 558 N N . TRP A 1 74 ? -1.681 -18.185 -23.291 1.00 85.06 74 TRP A N 1
ATOM 559 C CA . TRP A 1 74 ? -0.644 -18.992 -22.655 1.00 85.06 74 TRP A CA 1
ATOM 560 C C . TRP A 1 74 ? -0.186 -20.139 -23.563 1.00 85.06 74 TRP A C 1
ATOM 562 O O . TRP A 1 74 ? -0.981 -20.677 -24.337 1.00 85.06 74 TRP A O 1
ATOM 572 N N . ARG A 1 75 ? 1.083 -20.540 -23.441 1.00 85.12 75 ARG A N 1
ATOM 573 C CA . ARG A 1 75 ? 1.620 -21.793 -24.006 1.00 85.12 75 ARG A CA 1
ATOM 574 C C . ARG A 1 75 ? 2.132 -22.717 -22.908 1.00 85.12 75 ARG A C 1
ATOM 576 O O . ARG A 1 75 ? 2.306 -22.284 -21.770 1.00 85.12 75 ARG A O 1
ATOM 583 N N . ASP A 1 76 ? 2.388 -23.960 -23.295 1.00 83.25 76 ASP A N 1
ATOM 584 C CA . ASP A 1 76 ? 2.936 -25.004 -22.435 1.00 83.25 76 ASP A CA 1
ATOM 585 C C . ASP A 1 76 ? 4.404 -24.764 -22.024 1.00 83.25 76 ASP A C 1
ATOM 587 O O . ASP A 1 76 ? 5.105 -23.873 -22.527 1.00 83.25 76 ASP A O 1
ATOM 591 N N . ALA A 1 77 ? 4.865 -25.597 -21.089 1.00 80.62 77 ALA A N 1
ATOM 592 C CA . ALA A 1 77 ? 6.220 -25.554 -20.547 1.00 80.62 77 ALA A CA 1
ATOM 593 C C . ALA A 1 77 ? 7.297 -25.904 -21.575 1.00 80.62 77 ALA A C 1
ATOM 595 O O . ALA A 1 77 ? 8.404 -25.370 -21.503 1.00 80.62 77 ALA A O 1
ATOM 596 N N . VAL A 1 78 ? 6.972 -26.743 -22.560 1.00 83.62 78 VAL A N 1
ATOM 597 C CA . VAL A 1 78 ? 7.898 -27.117 -23.636 1.00 83.62 78 VAL A CA 1
ATOM 598 C C . VAL A 1 78 ? 8.214 -25.896 -24.496 1.00 83.62 78 VAL A C 1
ATOM 600 O O . VAL A 1 78 ? 9.380 -25.544 -24.657 1.00 83.62 78 VAL A O 1
ATOM 603 N N . THR A 1 79 ? 7.182 -25.177 -24.937 1.00 82.88 79 THR A N 1
ATOM 604 C CA . THR A 1 79 ? 7.306 -23.941 -25.719 1.00 82.88 79 THR A CA 1
ATOM 605 C C . THR A 1 79 ? 8.089 -22.870 -24.956 1.00 82.88 79 THR A C 1
ATOM 607 O O . THR A 1 79 ? 8.850 -22.092 -25.537 1.00 82.88 79 THR A O 1
ATOM 610 N N . ALA A 1 80 ? 7.901 -22.790 -23.638 1.00 82.44 80 ALA A N 1
ATOM 611 C CA . ALA A 1 80 ? 8.638 -21.852 -22.802 1.00 82.44 80 ALA A CA 1
ATOM 612 C C . ALA A 1 80 ? 10.124 -22.234 -22.659 1.00 82.44 80 ALA A C 1
ATOM 614 O O . ALA A 1 80 ? 10.983 -21.354 -22.681 1.00 82.44 80 ALA A O 1
ATOM 615 N N . LEU A 1 81 ? 10.450 -23.527 -22.570 1.00 81.56 81 LEU A N 1
ATOM 616 C CA . LEU A 1 81 ? 11.836 -24.007 -22.571 1.00 81.56 81 LEU A CA 1
ATOM 617 C C . LEU A 1 81 ? 12.525 -23.784 -23.921 1.00 81.56 81 LEU A C 1
ATOM 619 O O . LEU A 1 81 ? 13.700 -23.421 -23.942 1.00 81.56 81 LEU A O 1
ATOM 623 N N . GLU A 1 82 ? 11.813 -23.968 -25.032 1.00 83.75 82 GLU A N 1
ATOM 624 C CA . GLU A 1 82 ? 12.313 -23.652 -26.377 1.00 83.75 82 GLU A CA 1
ATOM 625 C C . GLU A 1 82 ? 12.688 -22.177 -26.492 1.00 83.75 82 GLU A C 1
ATOM 627 O O . GLU A 1 82 ? 13.812 -21.868 -26.866 1.00 83.75 82 GLU A O 1
ATOM 632 N N . LEU A 1 83 ? 11.823 -21.266 -26.035 1.00 82.00 83 LEU A N 1
ATOM 633 C CA . LEU A 1 83 ? 12.139 -19.836 -25.979 1.00 82.00 83 LEU A CA 1
ATOM 634 C C . LEU A 1 83 ? 13.420 -19.522 -25.203 1.00 82.00 83 LEU A C 1
ATOM 636 O O . LEU A 1 83 ? 14.217 -18.683 -25.628 1.00 82.00 83 LEU A O 1
ATOM 640 N N . VAL A 1 84 ? 13.606 -20.159 -24.044 1.00 81.81 84 VAL A N 1
ATOM 641 C CA . VAL A 1 84 ? 14.806 -19.961 -23.221 1.00 81.81 84 VAL A CA 1
ATOM 642 C C . VAL A 1 84 ? 16.041 -20.485 -23.949 1.00 81.81 84 VAL A C 1
ATOM 644 O O . VAL A 1 84 ? 17.074 -19.818 -23.946 1.00 81.81 84 VAL A O 1
ATOM 647 N N . ARG A 1 85 ? 15.939 -21.648 -24.603 1.00 83.44 85 ARG A N 1
ATOM 648 C CA . ARG A 1 85 ? 17.030 -22.242 -25.391 1.00 83.44 85 ARG A CA 1
ATOM 649 C C . ARG A 1 85 ? 17.391 -21.381 -26.596 1.00 83.44 85 ARG A C 1
ATOM 651 O O . ARG A 1 85 ? 18.571 -21.105 -26.785 1.00 83.44 85 ARG A O 1
ATOM 658 N N . ASP A 1 86 ? 16.401 -20.906 -27.344 1.00 83.44 86 ASP A N 1
ATOM 659 C CA . ASP A 1 86 ? 16.590 -20.024 -28.500 1.00 83.44 86 ASP A CA 1
ATOM 660 C C . ASP A 1 86 ? 17.245 -18.702 -28.089 1.00 83.44 86 ASP A C 1
ATOM 662 O O . ASP A 1 86 ? 18.122 -18.194 -28.783 1.00 83.44 86 ASP A O 1
ATOM 666 N N . SER A 1 87 ? 16.873 -18.176 -26.919 1.00 78.44 87 SER A N 1
ATOM 667 C CA . SER A 1 87 ? 17.476 -16.961 -26.354 1.00 78.44 87 SER A CA 1
ATOM 668 C C . SER A 1 87 ? 18.904 -17.179 -25.838 1.00 78.44 87 SER A C 1
ATOM 670 O O . SER A 1 87 ? 19.669 -16.223 -25.728 1.00 78.44 87 SER A O 1
ATOM 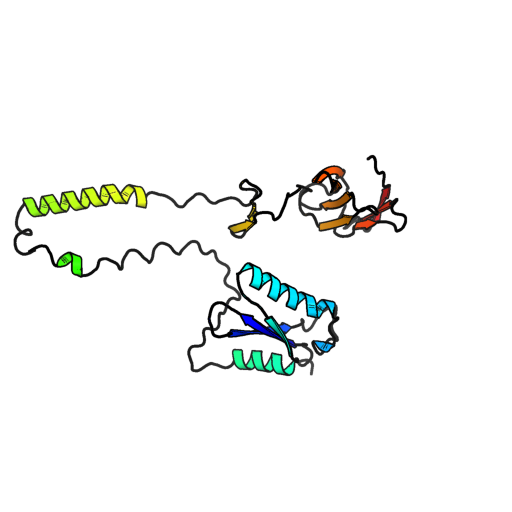672 N N . ALA A 1 88 ? 19.260 -18.419 -25.487 1.00 72.38 88 ALA A N 1
ATOM 673 C CA . ALA A 1 88 ? 20.577 -18.799 -24.979 1.00 72.38 88 ALA A CA 1
ATOM 674 C C . ALA A 1 88 ? 21.536 -19.290 -26.077 1.00 72.38 88 ALA A C 1
ATOM 676 O O . ALA A 1 88 ? 22.740 -19.401 -25.832 1.00 72.38 88 ALA A O 1
ATOM 677 N N . ALA A 1 89 ? 21.029 -19.597 -27.275 1.00 70.06 89 ALA A N 1
ATOM 678 C CA . ALA A 1 89 ? 21.860 -19.977 -28.404 1.00 70.06 89 ALA A CA 1
ATOM 679 C C . ALA A 1 89 ? 22.775 -18.798 -28.794 1.00 70.06 89 ALA A C 1
ATOM 681 O O . ALA A 1 89 ? 22.304 -17.661 -28.880 1.00 70.06 89 ALA A O 1
ATOM 682 N N . PRO A 1 90 ? 24.080 -19.024 -29.038 1.00 53.12 90 PRO A N 1
ATOM 683 C CA . PRO A 1 90 ? 24.980 -17.965 -29.474 1.00 53.12 90 PRO A CA 1
ATOM 684 C C . PRO A 1 90 ? 24.520 -17.438 -30.839 1.00 53.12 90 PRO A C 1
ATOM 686 O O . PRO A 1 90 ? 24.750 -18.055 -31.879 1.00 53.12 90 PRO A O 1
ATOM 689 N N . SER A 1 91 ? 23.834 -16.297 -30.839 1.00 51.78 91 SER A N 1
ATOM 690 C CA . SER A 1 91 ? 23.346 -15.662 -32.056 1.00 51.78 91 SER A CA 1
ATOM 691 C C . SER A 1 91 ? 24.528 -15.088 -32.837 1.00 51.78 91 SER A C 1
ATOM 693 O O . SER A 1 91 ? 25.101 -14.069 -32.451 1.00 51.78 91 SER A O 1
ATOM 695 N N . GLY A 1 92 ? 24.867 -15.697 -33.974 1.00 44.62 92 GLY A N 1
ATOM 696 C CA . GLY A 1 92 ? 25.802 -15.157 -34.972 1.00 44.62 92 GLY A CA 1
ATOM 697 C C . GLY A 1 92 ? 25.287 -13.917 -35.721 1.00 44.62 92 GLY A C 1
ATOM 698 O O . GLY A 1 92 ? 25.675 -13.672 -36.858 1.00 44.62 92 GLY A O 1
ATOM 699 N N . SER A 1 93 ? 24.396 -13.134 -35.119 1.00 37.75 93 SER A N 1
ATOM 700 C CA . SER A 1 93 ? 23.826 -11.918 -35.694 1.00 37.75 93 SER A CA 1
ATOM 701 C C . SER A 1 93 ? 23.362 -10.998 -34.571 1.00 37.75 93 SER A C 1
ATOM 703 O O . SER A 1 93 ? 22.714 -11.468 -33.641 1.00 37.75 93 SER A O 1
ATOM 705 N N . ASN A 1 94 ? 23.692 -9.709 -34.689 1.00 36.81 94 ASN A N 1
ATOM 706 C CA . ASN A 1 94 ? 23.396 -8.595 -33.780 1.00 36.81 94 ASN A CA 1
ATOM 707 C C . ASN A 1 94 ? 21.950 -8.562 -33.243 1.00 36.81 94 ASN A C 1
ATOM 709 O O . ASN A 1 94 ? 21.123 -7.774 -33.699 1.00 36.81 94 ASN A O 1
ATOM 713 N N . LEU A 1 95 ? 21.656 -9.373 -32.231 1.00 32.19 95 LEU A N 1
ATOM 714 C CA . LEU A 1 95 ? 20.459 -9.266 -31.413 1.00 32.19 95 LEU A CA 1
ATOM 715 C C . LEU A 1 95 ? 20.878 -8.713 -30.055 1.00 32.19 95 LEU A C 1
ATOM 717 O O . LEU A 1 95 ? 21.606 -9.336 -29.288 1.00 32.19 95 LEU A O 1
ATOM 721 N N . SER A 1 96 ? 20.428 -7.488 -29.801 1.00 28.84 96 SER A N 1
ATOM 722 C CA . SER A 1 96 ? 20.489 -6.811 -28.512 1.00 28.84 96 SER A CA 1
ATOM 723 C C . SER A 1 96 ? 19.737 -7.639 -27.467 1.00 28.84 96 SER A C 1
ATOM 725 O O . SER A 1 96 ? 18.548 -7.426 -27.230 1.00 28.84 96 SER A O 1
ATOM 727 N N . VAL A 1 97 ? 20.429 -8.577 -26.822 1.00 29.50 97 VAL A N 1
ATOM 728 C CA . VAL A 1 97 ? 19.993 -9.137 -25.545 1.00 29.50 97 VAL A CA 1
ATOM 729 C C . VAL A 1 97 ? 20.131 -8.010 -24.529 1.00 29.50 97 VAL A C 1
ATOM 731 O O . VAL A 1 97 ? 21.236 -7.655 -24.122 1.00 29.50 97 VAL A O 1
ATOM 734 N N . ALA A 1 98 ? 19.006 -7.411 -24.140 1.00 28.45 98 ALA A N 1
ATOM 735 C CA . ALA A 1 98 ? 18.952 -6.528 -22.986 1.00 28.45 98 ALA A CA 1
ATOM 736 C C . ALA A 1 98 ? 19.188 -7.377 -21.729 1.00 28.45 98 ALA A C 1
ATOM 738 O O . ALA A 1 98 ? 18.259 -7.853 -21.082 1.00 28.45 98 ALA A O 1
ATOM 739 N N . SER A 1 99 ? 20.457 -7.591 -21.395 1.00 27.34 99 SER A N 1
ATOM 740 C CA . SER A 1 99 ? 20.910 -8.144 -20.125 1.00 27.34 99 SER A CA 1
ATOM 741 C C . SER A 1 99 ? 20.700 -7.114 -19.008 1.00 27.34 99 SER A C 1
ATOM 743 O O . SER A 1 99 ? 21.640 -6.615 -18.399 1.00 27.34 99 SER A O 1
ATOM 745 N N . SER A 1 100 ? 19.443 -6.776 -18.709 1.00 28.39 100 SER A N 1
ATOM 746 C CA . SER A 1 100 ? 19.097 -6.026 -17.499 1.00 28.39 100 SER A CA 1
ATOM 747 C C . SER A 1 100 ? 18.820 -6.994 -16.348 1.00 28.39 100 SER A C 1
ATOM 749 O O . SER A 1 100 ? 17.714 -7.070 -15.817 1.00 28.39 100 SER A O 1
ATOM 751 N N . PHE A 1 101 ? 19.831 -7.763 -15.955 1.00 26.84 101 PHE A N 1
ATOM 752 C CA . PHE A 1 101 ? 19.842 -8.395 -14.642 1.00 26.84 101 PHE A CA 1
ATOM 753 C C . PHE A 1 101 ? 21.224 -8.185 -14.026 1.00 26.84 101 PHE A C 1
ATOM 755 O O . PHE A 1 101 ? 22.241 -8.570 -14.593 1.00 26.84 101 PHE A O 1
ATOM 762 N N . CYS A 1 102 ? 21.234 -7.510 -12.876 1.00 24.83 102 CYS A N 1
ATOM 763 C CA . CYS A 1 102 ? 22.404 -7.177 -12.064 1.00 24.83 102 CYS A CA 1
ATOM 764 C C . CYS A 1 102 ? 23.416 -6.191 -12.675 1.00 24.83 102 CYS A C 1
ATOM 766 O O . CYS A 1 102 ? 24.592 -6.495 -12.864 1.00 24.83 102 CYS A O 1
ATOM 768 N N . ARG A 1 103 ? 23.003 -4.926 -12.800 1.00 22.36 103 ARG A N 1
ATOM 769 C CA . ARG A 1 103 ? 23.890 -3.826 -12.398 1.00 22.36 103 ARG A CA 1
ATOM 770 C C . ARG A 1 103 ? 23.075 -2.690 -11.788 1.00 22.36 103 ARG A C 1
ATOM 772 O O . ARG A 1 103 ? 22.578 -1.803 -12.468 1.00 22.36 103 ARG A O 1
ATOM 779 N N . SER A 1 104 ? 22.920 -2.763 -10.468 1.00 27.97 104 SER A N 1
ATOM 780 C CA . SER A 1 104 ? 22.708 -1.576 -9.648 1.00 27.97 104 SER A CA 1
ATOM 781 C C . SER A 1 104 ? 23.899 -0.651 -9.870 1.00 27.97 104 SER A C 1
ATOM 783 O O . SER A 1 104 ? 25.019 -1.018 -9.527 1.00 27.97 104 SER A O 1
ATOM 785 N N . ASN A 1 105 ? 23.660 0.509 -10.468 1.00 28.45 105 ASN A N 1
ATOM 786 C CA . ASN A 1 105 ? 24.178 1.784 -9.986 1.00 28.45 105 ASN A CA 1
ATOM 787 C C . ASN A 1 105 ? 23.524 2.916 -10.783 1.00 28.45 105 ASN A C 1
ATOM 789 O O . ASN A 1 105 ? 23.508 2.893 -12.009 1.00 28.45 105 ASN A O 1
ATOM 793 N N . TYR A 1 106 ? 22.940 3.850 -10.033 1.00 28.19 106 TYR A N 1
ATOM 794 C CA . TYR A 1 106 ? 22.612 5.236 -10.370 1.00 28.19 106 TYR A CA 1
ATOM 795 C C . TYR A 1 106 ? 22.956 5.713 -11.794 1.00 28.19 106 TYR A C 1
ATOM 797 O O . TYR A 1 106 ? 24.134 5.755 -12.143 1.00 28.19 106 TYR A O 1
ATOM 805 N N . PRO A 1 107 ? 21.992 6.234 -12.577 1.00 32.62 107 PRO A N 1
ATOM 806 C CA . PRO A 1 107 ? 22.313 7.107 -13.689 1.00 32.62 107 PRO A CA 1
ATOM 807 C C . PRO A 1 107 ? 22.338 8.547 -13.171 1.00 32.62 107 PRO A C 1
ATOM 809 O O . PRO A 1 107 ? 21.384 9.305 -13.324 1.00 32.62 107 PRO A O 1
ATOM 812 N N . SER A 1 108 ? 23.439 8.933 -12.539 1.00 34.97 108 SER A N 1
ATOM 813 C CA . SER A 1 108 ? 23.827 10.339 -12.469 1.00 34.97 108 SER A CA 1
ATOM 814 C C . SER A 1 108 ? 25.088 10.511 -13.295 1.00 34.97 108 SER A C 1
ATOM 816 O O . SER A 1 108 ? 26.122 10.772 -12.716 1.00 34.97 108 SER A O 1
ATOM 818 N N . ASP A 1 109 ? 25.010 10.269 -14.606 1.00 31.83 109 ASP A N 1
ATOM 819 C CA . ASP A 1 109 ? 26.046 10.643 -15.579 1.00 31.83 109 ASP A CA 1
ATOM 820 C C . ASP A 1 109 ? 25.512 10.434 -17.001 1.00 31.83 109 ASP A C 1
ATOM 822 O O . ASP A 1 109 ? 25.789 9.443 -17.670 1.00 31.83 109 ASP A O 1
ATOM 826 N N . PHE A 1 110 ? 24.692 11.370 -17.476 1.00 28.44 110 PHE A N 1
ATOM 827 C CA . PHE A 1 110 ? 24.406 11.485 -18.909 1.00 28.44 110 PHE A CA 1
ATOM 828 C C . PHE A 1 110 ? 24.268 12.948 -19.334 1.00 28.44 110 PHE A C 1
ATOM 830 O O . PHE A 1 110 ? 23.370 13.310 -20.080 1.00 28.44 110 PHE A O 1
ATOM 837 N N . VAL A 1 111 ? 25.157 13.819 -18.842 1.00 29.61 111 VAL A N 1
ATOM 838 C CA . VAL A 1 111 ? 25.299 15.196 -19.348 1.00 29.61 111 VAL A CA 1
ATOM 839 C C . VAL A 1 111 ? 26.762 15.651 -19.247 1.00 29.61 111 VAL A C 1
ATOM 841 O O . VAL A 1 111 ? 27.048 16.622 -18.567 1.00 29.61 111 VAL A O 1
ATOM 844 N N . VAL A 1 112 ? 27.714 14.963 -19.893 1.00 28.53 112 VAL A N 1
ATOM 845 C CA . VAL A 1 112 ? 29.047 15.568 -20.174 1.00 28.53 112 VAL A CA 1
ATOM 846 C C . VAL A 1 112 ? 29.646 15.141 -21.527 1.00 28.53 112 VAL A C 1
ATOM 848 O O . VAL A 1 112 ? 30.417 15.894 -22.110 1.00 28.53 112 VAL A O 1
ATOM 851 N N . ALA A 1 113 ? 29.254 14.016 -22.134 1.00 27.61 113 ALA A N 1
ATOM 852 C CA . ALA A 1 113 ? 29.886 13.561 -23.387 1.00 27.61 113 ALA A CA 1
ATOM 853 C C . ALA A 1 113 ? 29.356 14.218 -24.687 1.00 27.61 113 ALA A C 1
ATOM 855 O O . ALA A 1 113 ? 29.747 13.816 -25.779 1.00 27.61 113 ALA A O 1
ATOM 856 N N . GLY A 1 114 ? 28.471 15.218 -24.599 1.00 28.64 114 GLY A N 1
ATOM 857 C CA . GLY A 1 114 ? 27.807 15.818 -25.767 1.00 28.64 114 GLY A CA 1
ATOM 858 C C . GLY A 1 114 ? 28.356 17.163 -26.251 1.00 28.64 114 GLY A C 1
ATOM 859 O O . GLY A 1 114 ? 27.890 17.651 -27.274 1.00 28.64 114 GLY A O 1
ATOM 860 N N . PHE A 1 115 ? 29.312 17.785 -25.551 1.00 28.55 115 PHE A N 1
ATOM 861 C CA . PHE A 1 115 ? 29.699 19.180 -25.833 1.00 28.55 115 PHE A CA 1
ATOM 862 C C . PHE A 1 115 ? 31.108 19.376 -26.416 1.00 28.55 115 PHE A C 1
ATOM 864 O O . PHE A 1 115 ? 31.569 20.508 -26.519 1.00 28.55 115 PHE A O 1
ATOM 871 N N . LEU A 1 116 ? 31.786 18.304 -26.848 1.00 28.61 116 LEU A N 1
ATOM 872 C CA . LEU A 1 116 ? 33.120 18.404 -27.468 1.00 28.61 116 LEU A CA 1
ATOM 873 C C . LEU A 1 116 ? 33.214 17.884 -28.914 1.00 28.61 116 LEU A C 1
ATOM 875 O O . LEU A 1 116 ? 34.314 17.754 -29.438 1.00 28.61 116 LEU A O 1
ATOM 879 N N . HIS A 1 117 ? 32.082 17.633 -29.580 1.00 31.86 117 HIS A N 1
ATOM 880 C CA . HIS A 1 117 ? 32.052 17.227 -30.997 1.00 31.86 117 HIS A CA 1
ATOM 881 C C . HIS A 1 117 ? 31.198 18.123 -31.907 1.00 31.86 117 HIS A C 1
ATOM 883 O O . HIS A 1 117 ? 30.897 17.750 -33.035 1.00 31.86 117 HIS A O 1
ATOM 889 N N . ALA A 1 118 ? 30.865 19.334 -31.459 1.00 32.00 118 ALA A N 1
ATOM 890 C CA . ALA A 1 118 ? 30.220 20.346 -32.293 1.00 32.00 118 ALA A CA 1
ATOM 891 C C . ALA A 1 118 ? 31.003 21.666 -32.256 1.00 32.00 118 ALA A C 1
ATOM 893 O O . ALA A 1 118 ? 30.469 22.724 -31.939 1.00 32.00 118 ALA A O 1
ATOM 894 N N . VAL A 1 119 ? 32.293 21.602 -32.587 1.00 33.41 119 VAL A N 1
ATOM 895 C CA . VAL A 1 119 ? 32.910 22.702 -33.332 1.00 33.41 119 VAL A CA 1
ATOM 896 C C . VAL A 1 119 ? 33.018 22.182 -34.750 1.00 33.41 119 VAL A C 1
ATOM 898 O O . VAL A 1 119 ? 33.933 21.442 -35.099 1.00 33.41 119 VAL A O 1
ATOM 901 N N . ASP A 1 120 ? 31.975 22.475 -35.513 1.00 31.52 120 ASP A N 1
ATOM 902 C CA . ASP A 1 120 ? 31.912 22.214 -36.938 1.00 31.52 120 ASP A CA 1
ATOM 903 C C . ASP A 1 120 ? 33.184 22.771 -37.598 1.00 31.52 120 ASP A C 1
ATOM 905 O O . ASP A 1 120 ? 33.595 23.906 -37.322 1.00 31.52 120 ASP A O 1
ATOM 909 N N . ALA A 1 121 ? 33.811 21.989 -38.477 1.00 35.56 121 ALA A N 1
ATOM 910 C CA . ALA A 1 121 ? 35.025 22.380 -39.199 1.00 35.56 121 ALA A CA 1
ATOM 911 C C . ALA A 1 121 ? 34.816 23.624 -40.097 1.00 35.56 121 ALA A C 1
ATOM 913 O O . ALA A 1 121 ? 35.768 24.149 -40.669 1.00 35.56 121 ALA A O 1
ATOM 914 N N . ASN A 1 122 ? 33.586 24.137 -40.174 1.00 37.41 122 ASN A N 1
ATOM 915 C CA . ASN A 1 122 ? 33.196 25.309 -40.947 1.00 37.41 122 ASN A CA 1
ATOM 916 C C . ASN A 1 122 ? 33.312 26.664 -40.225 1.00 37.41 122 ASN A C 1
ATOM 918 O O . ASN A 1 122 ? 33.156 27.688 -40.883 1.00 37.41 122 ASN A O 1
ATOM 922 N N . VAL A 1 123 ? 33.646 26.732 -38.929 1.00 38.06 123 VAL A N 1
ATOM 923 C CA . VAL A 1 123 ? 33.925 28.039 -38.275 1.00 38.06 123 VAL A CA 1
ATOM 924 C C . VAL A 1 123 ? 35.347 28.549 -38.570 1.00 38.06 123 VAL A C 1
ATOM 926 O O . VAL A 1 123 ? 35.625 29.738 -38.435 1.00 38.06 123 VAL A O 1
ATOM 929 N N . MET A 1 124 ? 36.241 27.691 -39.070 1.00 33.06 124 MET A N 1
ATOM 930 C CA . MET A 1 124 ? 37.591 28.095 -39.493 1.00 33.06 124 MET A CA 1
ATOM 931 C C . MET A 1 124 ? 37.670 28.645 -40.928 1.00 33.06 124 MET A C 1
ATOM 933 O O . MET A 1 124 ? 38.753 29.022 -41.368 1.00 33.06 124 MET A O 1
ATOM 937 N N . ALA A 1 125 ? 36.553 28.729 -41.662 1.00 36.56 125 ALA A N 1
ATOM 938 C CA . ALA A 1 125 ? 36.562 29.057 -43.092 1.00 36.56 125 ALA A CA 1
ATOM 939 C C . ALA A 1 125 ? 36.160 30.504 -43.455 1.00 36.56 125 ALA A C 1
ATOM 941 O O . ALA A 1 125 ? 36.130 30.835 -44.637 1.00 36.56 125 ALA A O 1
ATOM 942 N N . THR A 1 126 ? 35.877 31.393 -42.493 1.00 43.88 126 THR A N 1
ATOM 943 C CA . THR A 1 126 ? 35.463 32.789 -42.789 1.00 43.88 126 THR A CA 1
ATOM 944 C C . THR A 1 126 ? 36.343 33.876 -42.180 1.00 43.88 126 THR A C 1
ATOM 946 O O . THR A 1 126 ? 35.939 35.035 -42.113 1.00 43.88 126 THR A O 1
ATOM 949 N N . LEU A 1 127 ? 37.569 33.552 -41.776 1.00 44.38 127 LEU A N 1
ATOM 950 C CA . LEU A 1 127 ? 38.571 34.565 -41.458 1.00 44.38 127 LEU A CA 1
ATOM 951 C C . LEU A 1 127 ? 39.817 34.275 -42.280 1.00 44.38 127 LEU A C 1
ATOM 953 O O . LEU A 1 127 ? 40.411 33.210 -42.164 1.00 44.38 127 LEU A O 1
ATOM 957 N N . ASP A 1 128 ? 40.184 35.234 -43.123 1.00 46.72 128 ASP A N 1
ATOM 958 C CA . ASP A 1 128 ? 41.389 35.247 -43.944 1.00 46.72 128 ASP A CA 1
ATOM 959 C C . ASP A 1 128 ? 42.628 35.235 -43.015 1.00 46.72 128 ASP A C 1
ATOM 961 O O . ASP A 1 128 ? 43.204 36.263 -42.641 1.00 46.72 128 ASP A O 1
ATOM 965 N N . ALA A 1 129 ? 42.969 34.039 -42.522 1.00 46.34 129 ALA A N 1
ATOM 966 C CA . ALA A 1 129 ? 43.874 33.805 -41.395 1.00 46.34 129 ALA A CA 1
ATOM 967 C C . ALA A 1 129 ? 45.330 34.205 -41.690 1.00 46.34 129 ALA A C 1
ATOM 969 O O . ALA A 1 129 ? 46.146 34.312 -40.774 1.00 46.34 129 ALA A O 1
ATOM 970 N N . GLY A 1 130 ? 45.656 34.500 -42.952 1.00 45.78 130 GLY A N 1
ATOM 971 C CA . GLY A 1 130 ? 46.997 34.888 -43.383 1.00 45.78 130 GLY A CA 1
ATOM 972 C C . GLY A 1 130 ? 47.441 36.295 -42.963 1.00 45.78 130 GLY A C 1
ATOM 973 O O . GLY A 1 130 ? 48.641 36.557 -42.951 1.00 45.78 130 GLY A O 1
ATOM 974 N N . ARG A 1 131 ? 46.527 37.212 -42.594 1.00 49.81 131 ARG A N 1
ATOM 975 C CA . ARG A 1 131 ? 46.886 38.607 -42.230 1.00 49.81 131 ARG A CA 1
ATOM 976 C C . ARG A 1 131 ? 46.641 39.007 -40.772 1.00 49.81 131 ARG A C 1
ATOM 978 O O . ARG A 1 131 ? 47.223 39.997 -40.332 1.00 49.81 131 ARG A O 1
ATOM 985 N N . MET A 1 132 ? 45.848 38.263 -39.994 1.00 46.88 132 MET A N 1
ATOM 986 C CA . MET A 1 132 ? 45.602 38.595 -38.575 1.00 46.88 132 MET A CA 1
ATOM 987 C C . MET A 1 132 ? 46.639 38.021 -37.597 1.00 46.88 132 MET A C 1
ATOM 989 O O . MET A 1 132 ? 46.802 38.577 -36.513 1.00 46.88 132 MET A O 1
ATOM 993 N N . PHE A 1 133 ? 47.380 36.973 -37.971 1.00 47.50 133 PHE A N 1
ATOM 994 C CA . PHE A 1 133 ? 48.300 36.273 -37.058 1.00 47.50 133 PHE A CA 1
ATOM 995 C C . PHE A 1 133 ? 49.636 36.990 -36.783 1.00 47.50 133 PHE A C 1
ATOM 997 O O . PHE A 1 133 ? 50.354 36.602 -35.867 1.00 47.50 133 PHE A O 1
ATOM 1004 N N . GLY A 1 134 ? 49.967 38.051 -37.528 1.00 49.56 134 GLY A N 1
ATOM 1005 C CA . GLY A 1 134 ? 51.210 38.821 -37.344 1.00 49.56 134 GLY A CA 1
ATOM 1006 C C . GLY A 1 134 ? 51.039 40.201 -36.697 1.00 49.56 134 GLY A C 1
ATOM 1007 O O . GLY A 1 134 ? 52.023 40.899 -36.463 1.00 49.56 134 GLY A O 1
ATOM 1008 N N . SER A 1 135 ? 49.804 40.630 -36.425 1.00 60.12 135 SER A N 1
ATOM 1009 C CA . SER A 1 135 ? 49.497 41.981 -35.941 1.00 60.12 135 SER A CA 1
ATOM 1010 C C . SER A 1 135 ? 49.154 41.963 -34.450 1.00 60.12 135 SER A C 1
ATOM 1012 O O . SER A 1 135 ? 48.339 41.161 -33.992 1.00 60.12 135 SER A O 1
ATOM 1014 N N . ARG A 1 136 ? 49.731 42.904 -33.685 1.00 64.62 136 ARG A N 1
ATOM 1015 C CA . ARG A 1 136 ? 49.438 43.103 -32.250 1.00 64.62 136 ARG A CA 1
ATOM 1016 C C . ARG A 1 136 ? 47.936 43.263 -31.967 1.00 64.62 136 ARG A C 1
ATOM 1018 O O . ARG A 1 136 ? 47.484 42.911 -30.883 1.00 64.62 136 ARG A O 1
ATOM 1025 N N . VAL A 1 137 ? 47.169 43.749 -32.946 1.00 70.25 137 VAL A N 1
ATOM 1026 C CA . VAL A 1 137 ? 45.716 43.954 -32.850 1.00 70.25 137 VAL A CA 1
ATOM 1027 C C . VAL A 1 137 ? 44.949 42.631 -32.959 1.00 70.25 137 VAL A C 1
ATOM 1029 O O . VAL A 1 137 ? 43.994 42.424 -32.216 1.00 70.25 137 VAL A O 1
ATOM 1032 N N . GLY A 1 138 ? 45.388 41.708 -33.824 1.00 67.31 138 GLY A N 1
ATOM 1033 C CA . GLY A 1 138 ? 44.759 40.388 -33.971 1.00 67.31 138 GLY A CA 1
ATOM 1034 C C 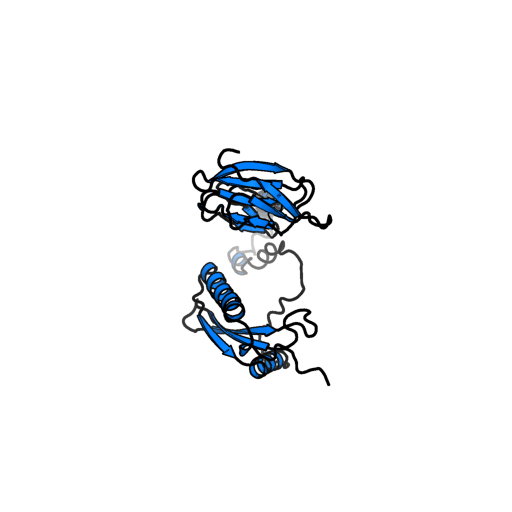. GLY A 1 138 ? 44.929 39.521 -32.721 1.00 67.31 138 GLY A C 1
ATOM 1035 O O . GLY A 1 138 ? 43.973 38.907 -32.250 1.00 67.31 138 GLY A O 1
ATOM 1036 N N . VAL A 1 139 ? 46.122 39.557 -32.117 1.00 71.06 139 VAL A N 1
ATOM 1037 C CA . VAL A 1 139 ? 46.401 38.872 -30.843 1.00 71.06 139 VAL A CA 1
ATOM 1038 C C . VAL A 1 139 ? 45.577 39.475 -29.698 1.00 71.06 139 VAL A C 1
ATOM 1040 O O . VAL A 1 139 ? 45.002 38.734 -28.904 1.00 71.06 139 VAL A O 1
ATOM 1043 N N . ALA A 1 140 ? 45.452 40.806 -29.634 1.00 75.25 140 ALA A N 1
ATOM 1044 C CA . ALA A 1 140 ? 44.646 41.476 -28.612 1.00 75.25 140 ALA A CA 1
ATOM 1045 C C . ALA A 1 140 ? 43.150 41.124 -28.716 1.00 75.25 140 ALA A C 1
ATOM 1047 O O . ALA A 1 140 ? 42.518 40.846 -27.699 1.00 75.25 140 ALA A O 1
ATOM 1048 N N . LEU A 1 141 ? 42.592 41.069 -29.929 1.00 75.94 141 LEU A N 1
ATOM 1049 C CA . LEU A 1 141 ? 41.192 40.687 -30.152 1.00 75.94 141 LEU A CA 1
ATOM 1050 C C . LEU A 1 141 ? 40.914 39.227 -29.770 1.00 75.94 141 LEU A C 1
ATOM 1052 O O . LEU A 1 141 ? 39.883 38.949 -29.163 1.00 75.94 141 LEU A O 1
ATOM 1056 N N . MET A 1 142 ? 41.845 38.310 -30.049 1.00 74.50 142 MET A N 1
ATOM 1057 C CA . MET A 1 142 ? 41.736 36.913 -29.611 1.00 74.50 142 MET A CA 1
ATOM 1058 C C . MET A 1 142 ? 41.777 36.776 -28.087 1.00 74.50 142 MET A C 1
ATOM 1060 O O . MET A 1 142 ? 40.984 36.028 -27.522 1.00 74.50 142 MET A O 1
ATOM 1064 N N . ILE A 1 143 ? 42.647 37.525 -27.402 1.00 78.12 143 ILE A N 1
ATOM 1065 C CA . ILE A 1 143 ? 42.696 37.533 -25.932 1.00 78.12 143 ILE A CA 1
ATOM 1066 C C . ILE A 1 143 ? 41.383 38.074 -25.356 1.00 78.12 143 ILE A C 1
ATOM 1068 O O . ILE A 1 143 ? 40.823 37.470 -24.446 1.00 78.12 143 ILE A O 1
ATOM 1072 N N . VAL A 1 144 ? 40.852 39.168 -25.911 1.00 81.44 144 VAL A N 1
ATOM 1073 C CA . VAL A 1 144 ? 39.564 39.738 -25.485 1.00 81.44 144 VAL A CA 1
ATOM 1074 C C . VAL A 1 144 ? 38.420 38.748 -25.705 1.00 81.44 144 VAL A C 1
ATOM 1076 O O . VAL A 1 144 ? 37.593 38.578 -24.814 1.00 81.44 144 VAL A O 1
ATOM 1079 N N . LEU A 1 145 ? 38.395 38.042 -26.837 1.00 80.62 145 LEU A N 1
ATOM 1080 C CA . LEU A 1 145 ? 37.393 37.014 -27.113 1.00 80.62 145 LEU A CA 1
ATOM 1081 C C . LEU A 1 145 ? 37.488 35.847 -26.120 1.00 80.62 145 LEU A C 1
ATOM 1083 O O . LEU A 1 145 ? 36.469 35.426 -25.583 1.00 80.62 145 LEU A O 1
ATOM 1087 N N . VAL A 1 146 ? 38.695 35.360 -25.819 1.00 78.38 146 VAL A N 1
ATOM 1088 C CA . VAL A 1 146 ? 38.907 34.284 -24.835 1.00 78.38 146 VAL A CA 1
ATOM 1089 C C . VAL A 1 146 ? 38.513 34.729 -23.424 1.00 78.38 146 VAL A C 1
ATOM 1091 O O . VAL A 1 146 ? 37.904 33.950 -22.697 1.00 78.38 146 VAL A O 1
ATOM 1094 N N . VAL A 1 147 ? 38.790 35.978 -23.039 1.00 78.88 147 VAL A N 1
ATOM 1095 C CA . VAL A 1 147 ? 38.380 36.534 -21.737 1.00 78.88 147 VAL A CA 1
ATOM 1096 C C . VAL A 1 147 ? 36.864 36.729 -21.664 1.00 78.88 147 VAL A C 1
ATOM 1098 O O . VAL A 1 147 ? 36.266 36.414 -20.638 1.00 78.88 147 VAL A O 1
ATOM 1101 N N . LEU A 1 148 ? 36.220 37.188 -22.741 1.00 75.88 148 LEU A N 1
ATOM 1102 C CA . LEU A 1 148 ? 34.763 37.344 -22.804 1.00 75.88 148 LEU A CA 1
ATOM 1103 C C . LEU A 1 148 ? 34.051 35.991 -22.765 1.00 75.88 148 LEU A C 1
ATOM 1105 O O . LEU A 1 148 ? 33.121 35.817 -21.983 1.00 75.88 148 LEU A O 1
ATOM 1109 N N . VAL A 1 149 ? 34.508 35.015 -23.552 1.00 73.31 149 VAL A N 1
ATOM 1110 C CA . VAL A 1 149 ? 33.949 33.656 -23.552 1.00 73.31 149 VAL A CA 1
ATOM 1111 C C . VAL A 1 149 ? 34.237 32.962 -22.217 1.00 73.31 149 VAL A C 1
ATOM 1113 O O . VAL A 1 149 ? 33.330 32.396 -21.616 1.00 73.31 149 VAL A O 1
ATOM 1116 N N . GLY A 1 150 ? 35.457 33.072 -21.687 1.00 65.06 150 GLY A N 1
ATOM 1117 C CA . GLY A 1 150 ? 35.820 32.540 -20.372 1.00 65.06 150 GLY A CA 1
ATOM 1118 C C . GLY A 1 150 ? 34.994 33.151 -19.237 1.00 65.06 150 GLY A C 1
ATOM 1119 O O . GLY A 1 150 ? 34.494 32.422 -18.384 1.00 65.06 150 GLY A O 1
ATOM 1120 N N . GLY A 1 151 ? 34.769 34.468 -19.264 1.00 68.38 151 GLY A N 1
ATOM 1121 C CA . GLY A 1 151 ? 33.934 35.182 -18.295 1.00 68.38 151 GLY A CA 1
ATOM 1122 C C . GLY A 1 151 ? 32.441 34.853 -18.394 1.00 68.38 151 GLY A C 1
ATOM 1123 O O . GLY A 1 151 ? 31.749 34.886 -17.380 1.00 68.38 151 GLY A O 1
ATOM 1124 N N . LEU A 1 152 ? 31.946 34.485 -19.582 1.00 65.19 152 LEU A N 1
ATOM 1125 C CA . LEU A 1 152 ? 30.547 34.098 -19.798 1.00 65.19 152 LEU A CA 1
ATOM 1126 C C . LEU A 1 152 ? 30.273 32.624 -19.446 1.00 65.19 152 LEU A C 1
ATOM 1128 O O . LEU A 1 152 ? 29.169 32.288 -19.022 1.00 65.19 152 LEU A O 1
ATOM 1132 N N . VAL A 1 153 ? 31.269 31.744 -19.605 1.00 60.75 153 VAL A N 1
ATOM 1133 C CA . VAL A 1 153 ? 31.132 30.292 -19.382 1.00 60.75 153 VAL A CA 1
ATOM 1134 C C . VAL A 1 153 ? 31.535 29.878 -17.958 1.00 60.75 153 VAL A C 1
ATOM 1136 O O . VAL A 1 153 ? 30.945 28.950 -17.403 1.00 60.75 153 VAL A O 1
ATOM 1139 N N . ALA A 1 154 ? 32.460 30.592 -17.306 1.00 61.19 154 ALA A N 1
ATOM 1140 C CA . ALA A 1 154 ? 32.863 30.321 -15.920 1.00 61.19 154 ALA A CA 1
ATOM 1141 C C . ALA A 1 154 ? 31.698 30.282 -14.900 1.00 61.19 154 ALA A C 1
ATOM 1143 O O . ALA A 1 154 ? 31.693 29.376 -14.063 1.00 61.19 154 ALA A O 1
ATOM 1144 N N . PRO A 1 155 ? 30.666 31.153 -14.968 1.00 61.56 155 PRO A N 1
ATOM 1145 C CA . PRO A 1 155 ? 29.525 31.097 -14.050 1.00 61.56 155 PRO A CA 1
ATOM 1146 C C . PRO A 1 155 ? 28.648 29.851 -14.240 1.00 61.56 155 PRO A C 1
ATOM 1148 O O . PRO A 1 155 ? 27.961 29.432 -13.311 1.00 61.56 155 PRO A O 1
ATOM 1151 N N . LEU A 1 156 ? 28.648 29.259 -15.439 1.00 58.00 156 LEU A N 1
ATOM 1152 C CA . LEU A 1 156 ? 27.910 28.031 -15.752 1.00 58.00 156 LEU A CA 1
ATOM 1153 C C . LEU A 1 156 ? 28.700 26.787 -15.334 1.00 58.00 156 LEU A C 1
ATOM 1155 O O . LEU A 1 156 ? 28.109 25.853 -14.803 1.00 58.00 156 LEU A O 1
ATOM 1159 N N . ALA A 1 157 ? 30.026 26.804 -15.501 1.00 59.31 157 ALA A N 1
ATOM 1160 C CA . ALA A 1 157 ? 30.918 25.722 -15.077 1.00 59.31 157 ALA A CA 1
ATOM 1161 C C . ALA A 1 157 ? 31.073 25.619 -13.546 1.00 59.31 157 ALA A C 1
ATOM 1163 O O . ALA A 1 157 ? 31.426 24.563 -13.031 1.00 59.31 157 ALA A O 1
ATOM 1164 N N . GLN A 1 158 ? 30.790 26.702 -12.811 1.00 65.94 158 GLN A N 1
ATOM 1165 C CA . GLN A 1 158 ? 30.813 26.737 -11.343 1.00 65.94 158 GLN A CA 1
ATOM 1166 C C . GLN A 1 158 ? 29.467 26.391 -10.690 1.00 65.94 158 GLN A C 1
ATOM 1168 O O . GLN A 1 158 ? 29.370 26.371 -9.461 1.00 65.94 158 GLN A O 1
ATOM 1173 N N . ARG A 1 159 ? 28.414 26.107 -11.470 1.00 67.19 159 ARG A N 1
ATOM 1174 C CA . ARG A 1 159 ? 27.173 25.579 -10.897 1.00 67.19 159 ARG A CA 1
ATOM 1175 C C . ARG A 1 159 ? 27.422 24.141 -10.467 1.00 67.19 159 ARG A C 1
ATOM 1177 O O . ARG A 1 159 ? 27.463 23.236 -11.293 1.00 67.19 159 ARG A O 1
ATOM 1184 N N . GLY A 1 160 ? 27.596 23.950 -9.161 1.00 71.81 160 GLY A N 1
ATOM 1185 C CA . GLY A 1 160 ? 27.589 22.622 -8.562 1.00 71.81 160 GLY A CA 1
ATOM 1186 C C . GLY A 1 160 ? 26.309 21.855 -8.927 1.00 71.81 160 GLY A C 1
ATOM 1187 O O . GLY A 1 160 ? 25.302 22.475 -9.295 1.00 71.81 160 GLY A O 1
ATOM 1188 N N . PRO A 1 161 ? 26.334 20.514 -8.845 1.00 70.94 161 PRO A N 1
ATOM 1189 C CA . PRO A 1 161 ? 25.150 19.702 -9.092 1.00 70.94 161 PRO A CA 1
ATOM 1190 C C . PRO A 1 161 ? 23.989 20.186 -8.220 1.00 70.94 161 PRO A C 1
ATOM 1192 O O . PRO A 1 161 ? 24.187 20.610 -7.078 1.00 70.94 161 PRO A O 1
ATOM 1195 N N . ALA A 1 162 ? 22.775 20.144 -8.774 1.00 73.69 162 ALA A N 1
ATOM 1196 C CA . ALA A 1 162 ? 21.577 20.501 -8.028 1.00 73.69 162 ALA A CA 1
ATOM 1197 C C . ALA A 1 162 ? 21.511 19.685 -6.730 1.00 73.69 162 ALA A C 1
ATOM 1199 O O . ALA A 1 162 ? 21.830 18.493 -6.721 1.00 73.69 162 ALA A O 1
ATOM 1200 N N . SER A 1 163 ? 21.099 20.329 -5.636 1.00 78.12 163 SER A N 1
ATOM 1201 C CA . SER A 1 163 ? 20.963 19.650 -4.351 1.00 78.12 163 SER A CA 1
ATOM 1202 C C . SER A 1 163 ? 20.045 18.429 -4.490 1.00 78.12 163 SER A C 1
ATOM 1204 O O . SER A 1 163 ? 18.983 18.549 -5.109 1.00 78.12 163 SER A O 1
ATOM 1206 N N . PRO A 1 164 ? 20.409 17.274 -3.903 1.00 79.94 164 PRO A N 1
ATOM 1207 C CA . PRO A 1 164 ? 19.573 16.085 -3.943 1.00 79.94 164 PRO A CA 1
ATOM 1208 C C . PRO A 1 164 ? 18.172 16.382 -3.408 1.00 79.94 164 PRO A C 1
ATOM 1210 O O . PRO A 1 164 ? 18.007 16.956 -2.327 1.00 79.94 164 PRO A O 1
ATOM 1213 N N . GLU A 1 165 ? 17.144 15.980 -4.151 1.00 88.12 165 GLU A N 1
ATOM 1214 C CA . GLU A 1 165 ? 15.782 16.044 -3.643 1.00 88.12 165 GLU A CA 1
ATOM 1215 C C . GLU A 1 165 ? 15.514 14.862 -2.706 1.00 88.12 165 GLU A C 1
ATOM 1217 O O . GLU A 1 165 ? 15.559 13.705 -3.113 1.00 88.12 165 GLU A O 1
ATOM 1222 N N . TRP A 1 166 ? 15.141 15.152 -1.460 1.00 91.19 166 TRP A N 1
ATOM 1223 C CA . TRP A 1 166 ? 14.749 14.107 -0.513 1.00 91.19 166 TRP A CA 1
ATOM 1224 C C . TRP A 1 166 ? 13.395 13.482 -0.869 1.00 91.19 166 TRP A C 1
ATOM 1226 O O . TRP A 1 166 ? 12.474 14.235 -1.211 1.00 91.19 166 TRP A O 1
ATOM 1236 N N . PRO A 1 167 ? 13.232 12.151 -0.770 1.00 91.81 167 PRO A N 1
ATOM 1237 C CA . PRO A 1 167 ? 11.933 11.502 -0.917 1.00 91.81 167 PRO A CA 1
ATOM 1238 C C . PRO A 1 167 ? 10.887 12.088 0.037 1.00 91.81 167 PRO A C 1
ATOM 1240 O O . PRO A 1 167 ? 11.210 12.546 1.131 1.00 91.81 167 PRO A O 1
ATOM 1243 N N . GLY A 1 168 ? 9.625 12.070 -0.382 1.00 88.81 168 GLY A N 1
ATOM 1244 C CA . GLY A 1 168 ? 8.502 12.601 0.387 1.00 88.81 168 GLY A CA 1
ATOM 1245 C C . GLY A 1 168 ? 7.614 13.551 -0.410 1.00 88.81 168 GLY A C 1
ATOM 1246 O O . GLY A 1 168 ? 7.746 13.695 -1.627 1.00 88.81 168 GLY A O 1
ATOM 1247 N N . VAL A 1 169 ? 6.671 14.187 0.285 1.00 88.31 169 VAL A N 1
ATOM 1248 C CA . VAL A 1 169 ? 5.678 15.082 -0.322 1.00 88.31 169 VAL A CA 1
ATOM 1249 C C . VAL A 1 169 ? 6.355 16.358 -0.829 1.00 88.31 169 VAL A C 1
ATOM 1251 O O . VAL A 1 169 ? 7.025 17.063 -0.080 1.00 88.31 169 VAL A O 1
ATOM 1254 N N . LYS A 1 170 ? 6.153 16.669 -2.110 1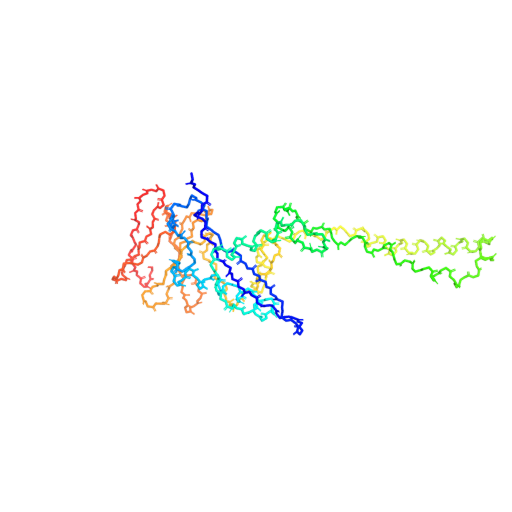.00 89.94 170 LYS A N 1
ATOM 1255 C CA . LYS A 1 170 ? 6.722 17.828 -2.820 1.00 89.94 170 LYS A CA 1
ATOM 1256 C C . LYS A 1 170 ? 5.718 18.961 -3.043 1.00 89.94 170 LYS A C 1
ATOM 1258 O O . LYS A 1 170 ? 6.067 19.986 -3.616 1.00 89.94 170 LYS A O 1
ATOM 1263 N N . GLY A 1 171 ? 4.481 18.785 -2.579 1.00 86.56 171 GLY A N 1
ATOM 1264 C CA . GLY A 1 171 ? 3.381 19.736 -2.748 1.00 86.56 171 GLY A CA 1
ATOM 1265 C C . GLY A 1 171 ? 2.400 19.316 -3.844 1.00 86.56 171 GLY A C 1
ATOM 1266 O O . GLY A 1 171 ? 2.695 18.453 -4.668 1.00 86.56 171 GLY A O 1
ATOM 1267 N N . LYS A 1 172 ? 1.190 19.894 -3.818 1.00 82.69 172 LYS A N 1
ATOM 1268 C CA . LYS A 1 172 ? 0.069 19.537 -4.719 1.00 82.69 172 LYS A CA 1
ATOM 1269 C C . LYS A 1 172 ? -0.243 18.028 -4.745 1.00 82.69 172 LYS A C 1
ATOM 1271 O O . LYS A 1 172 ? -0.634 17.483 -5.769 1.00 82.69 172 LYS A O 1
ATOM 1276 N N . GLY A 1 173 ? -0.020 17.347 -3.620 1.00 81.56 173 GLY A N 1
ATOM 1277 C CA . GLY A 1 173 ? -0.210 15.902 -3.481 1.00 81.56 173 GLY A CA 1
ATOM 1278 C C . GLY A 1 173 ? 0.903 15.035 -4.077 1.00 81.56 173 GLY A C 1
ATOM 1279 O O . GLY A 1 173 ? 0.909 13.839 -3.814 1.00 81.56 173 GLY A O 1
ATOM 1280 N N . VAL A 1 174 ? 1.857 15.600 -4.824 1.00 89.62 174 VAL A N 1
ATOM 1281 C CA . VAL A 1 174 ? 2.935 14.831 -5.459 1.00 89.62 174 VAL A CA 1
ATOM 1282 C C . VAL A 1 174 ? 3.921 14.326 -4.412 1.00 89.62 174 VAL A C 1
ATOM 1284 O O . VAL A 1 174 ? 4.406 15.106 -3.590 1.00 89.62 174 VAL A O 1
ATOM 1287 N N . THR A 1 175 ? 4.274 13.047 -4.490 1.00 90.00 175 THR A N 1
ATOM 1288 C CA . THR A 1 175 ? 5.304 12.417 -3.654 1.00 90.00 175 THR A CA 1
ATOM 1289 C C . THR A 1 175 ? 6.482 11.986 -4.518 1.00 90.00 175 THR A C 1
ATOM 1291 O O . THR A 1 175 ? 6.295 11.277 -5.506 1.00 90.00 175 THR A O 1
ATOM 1294 N N . LEU A 1 176 ? 7.694 12.401 -4.143 1.00 90.81 176 LEU A N 1
ATOM 1295 C CA . LEU A 1 176 ? 8.942 11.858 -4.677 1.00 90.81 176 LEU A CA 1
ATOM 1296 C C . LEU A 1 176 ? 9.264 10.548 -3.957 1.00 90.81 176 LEU A C 1
ATOM 1298 O O . LEU A 1 176 ? 9.361 10.513 -2.731 1.00 90.81 176 LEU A O 1
ATOM 1302 N N . LEU A 1 177 ? 9.438 9.481 -4.719 1.00 89.69 177 LEU A N 1
ATOM 1303 C CA . LEU A 1 177 ? 9.804 8.168 -4.215 1.00 89.69 177 LEU A CA 1
ATOM 1304 C C . LEU A 1 177 ? 11.326 8.045 -4.027 1.00 89.69 177 LEU A C 1
ATOM 1306 O O . LEU A 1 177 ? 12.085 8.749 -4.698 1.00 89.69 177 LEU A O 1
ATOM 1310 N N . PRO A 1 178 ? 11.795 7.097 -3.191 1.00 85.88 178 PRO A N 1
ATOM 1311 C CA . PRO A 1 178 ? 13.224 6.813 -3.021 1.00 85.88 178 PRO A CA 1
ATOM 1312 C C . PRO A 1 178 ? 13.978 6.461 -4.311 1.00 85.88 178 PRO A C 1
ATOM 1314 O O . PRO A 1 178 ? 15.187 6.638 -4.373 1.00 85.88 178 PRO A O 1
ATOM 1317 N N . ASN A 1 179 ? 13.278 5.992 -5.346 1.00 85.50 179 ASN A N 1
ATOM 1318 C CA . ASN A 1 179 ? 13.855 5.663 -6.652 1.00 85.50 179 ASN A CA 1
ATOM 1319 C C . ASN A 1 179 ? 13.835 6.841 -7.653 1.00 85.50 179 ASN A C 1
ATOM 1321 O O . ASN A 1 179 ? 14.070 6.630 -8.840 1.00 85.50 179 ASN A O 1
ATOM 1325 N N . GLY A 1 180 ? 13.503 8.060 -7.213 1.00 87.00 180 GLY A N 1
ATOM 1326 C CA . GLY A 1 180 ? 13.462 9.262 -8.055 1.00 87.00 180 GLY A CA 1
ATOM 1327 C C . GLY A 1 180 ? 12.157 9.471 -8.834 1.00 87.00 180 GLY A C 1
ATOM 1328 O O . GLY A 1 180 ? 11.959 10.535 -9.421 1.00 87.00 180 GLY A O 1
ATOM 1329 N N . TRP A 1 181 ? 11.236 8.504 -8.819 1.00 89.00 181 TRP A N 1
ATOM 1330 C CA . TRP A 1 181 ? 9.941 8.637 -9.487 1.00 89.00 181 TRP A CA 1
ATOM 1331 C C . TRP A 1 181 ? 9.007 9.555 -8.704 1.00 89.00 181 TRP A C 1
ATOM 1333 O O . TRP A 1 181 ? 9.081 9.649 -7.480 1.00 89.00 181 TRP A O 1
ATOM 1343 N N . ARG A 1 182 ? 8.083 10.217 -9.402 1.00 88.81 182 ARG A N 1
ATOM 1344 C CA . ARG A 1 182 ? 7.061 11.067 -8.781 1.00 88.81 182 ARG A CA 1
ATOM 1345 C C . ARG A 1 182 ? 5.689 10.454 -8.986 1.00 88.81 182 ARG A C 1
ATOM 1347 O O . ARG A 1 182 ? 5.319 10.138 -10.111 1.00 88.81 182 ARG A O 1
ATOM 1354 N N . ILE A 1 183 ? 4.927 10.335 -7.906 1.00 85.88 183 ILE A N 1
ATOM 1355 C CA . ILE A 1 183 ? 3.528 9.912 -7.961 1.00 85.88 183 ILE A CA 1
ATOM 1356 C C . ILE A 1 183 ? 2.658 11.125 -7.663 1.00 85.88 183 ILE A C 1
ATOM 1358 O O . ILE A 1 183 ? 2.723 11.684 -6.567 1.00 85.88 183 ILE A O 1
ATOM 1362 N N . ALA A 1 184 ? 1.847 11.525 -8.641 1.00 86.56 184 ALA A N 1
ATOM 1363 C CA . ALA A 1 184 ? 0.705 12.398 -8.410 1.00 86.56 184 ALA A CA 1
ATOM 1364 C C . ALA A 1 184 ? -0.494 11.526 -8.002 1.00 86.56 184 ALA A C 1
ATOM 1366 O O . ALA A 1 184 ? -0.730 10.489 -8.627 1.00 86.56 184 ALA A O 1
ATOM 1367 N N . PRO A 1 185 ? -1.238 11.886 -6.951 1.00 80.12 185 PRO A N 1
ATOM 1368 C CA . PRO A 1 185 ? -2.314 11.049 -6.467 1.00 80.12 185 PRO A CA 1
ATOM 1369 C C . PRO A 1 185 ? -3.511 11.178 -7.413 1.00 80.12 185 PRO A C 1
ATOM 1371 O O . PRO A 1 185 ? -3.868 12.278 -7.827 1.00 80.12 185 PRO A O 1
ATOM 1374 N N . ALA A 1 186 ? -4.172 10.059 -7.715 1.00 82.56 186 ALA A N 1
ATOM 1375 C CA . ALA A 1 186 ? -5.435 10.063 -8.462 1.00 82.56 186 ALA A CA 1
ATOM 1376 C C . ALA A 1 186 ? -6.596 10.705 -7.668 1.00 82.56 186 ALA A C 1
ATOM 1378 O O . ALA A 1 186 ? -7.671 10.942 -8.210 1.00 82.56 186 ALA A O 1
ATOM 1379 N N . GLY A 1 187 ? -6.387 10.981 -6.376 1.00 84.44 187 GLY A N 1
ATOM 1380 C CA . GLY A 1 187 ? -7.364 11.577 -5.474 1.00 84.44 187 GLY A CA 1
ATOM 1381 C C . GLY A 1 187 ? -6.700 12.190 -4.243 1.00 84.44 187 GLY A C 1
ATOM 1382 O O . GLY A 1 187 ? -5.568 12.672 -4.299 1.00 84.44 187 GLY A O 1
ATOM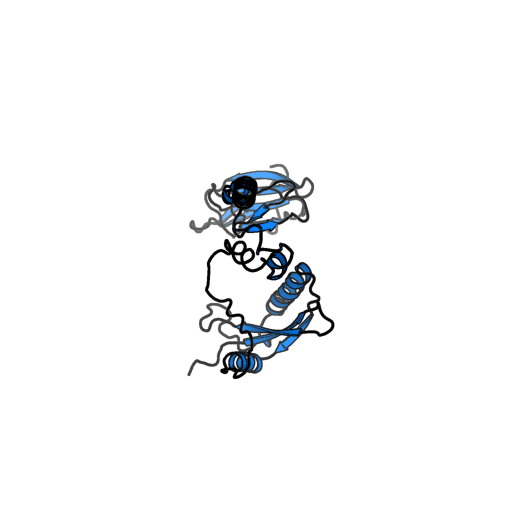 1383 N N . ARG A 1 188 ? -7.400 12.180 -3.107 1.00 83.69 188 ARG A N 1
ATOM 1384 C CA . ARG A 1 188 ? -6.868 12.711 -1.848 1.00 83.69 188 ARG A CA 1
ATOM 1385 C C . ARG A 1 188 ? -6.116 11.633 -1.070 1.00 83.69 188 ARG A C 1
ATOM 1387 O O . ARG A 1 188 ? -6.698 10.623 -0.687 1.00 83.69 188 ARG A O 1
ATOM 1394 N N . SER A 1 189 ? -4.841 11.881 -0.787 1.00 86.50 189 SER A N 1
ATOM 1395 C CA . SER A 1 189 ? -4.043 11.033 0.104 1.00 86.50 189 SER A CA 1
ATOM 1396 C C . SER A 1 189 ? -4.352 11.349 1.568 1.00 86.50 189 SER A C 1
ATOM 1398 O O . SER A 1 189 ? -4.305 12.509 1.978 1.00 86.50 189 SER A O 1
ATOM 1400 N N . ILE A 1 190 ? -4.631 10.316 2.365 1.00 90.69 190 ILE A N 1
ATOM 1401 C CA . ILE A 1 190 ? -4.876 10.425 3.809 1.00 90.69 190 ILE A CA 1
ATOM 1402 C C . ILE A 1 190 ? -3.687 9.802 4.543 1.00 90.69 190 ILE A C 1
ATOM 1404 O O . ILE A 1 190 ? -3.363 8.635 4.331 1.00 90.69 190 ILE A O 1
ATOM 1408 N N . ALA A 1 191 ? -3.028 10.569 5.411 1.00 90.25 191 ALA A N 1
ATOM 1409 C CA . ALA A 1 191 ? -1.901 10.077 6.200 1.00 90.25 191 ALA A CA 1
ATOM 1410 C C . ALA A 1 191 ? -2.392 9.197 7.364 1.00 90.25 191 ALA A C 1
ATOM 1412 O O . ALA A 1 191 ? -2.909 9.702 8.363 1.00 90.25 191 ALA A O 1
ATOM 1413 N N . VAL A 1 192 ? -2.231 7.878 7.242 1.00 94.50 192 VAL A N 1
ATOM 1414 C CA . VAL A 1 192 ? -2.729 6.893 8.225 1.00 94.50 192 VAL A CA 1
ATOM 1415 C C . VAL A 1 192 ? -1.690 6.468 9.267 1.00 94.50 192 VAL A C 1
ATOM 1417 O O . VAL A 1 192 ? -2.072 6.143 10.388 1.00 94.50 192 VAL A O 1
ATOM 1420 N N . GLY A 1 193 ? -0.401 6.574 8.948 1.00 91.94 193 GLY A N 1
ATOM 1421 C CA . GLY A 1 193 ? 0.709 6.169 9.808 1.00 91.94 193 GLY A CA 1
ATOM 1422 C C . GLY A 1 193 ? 1.902 5.715 8.973 1.00 91.94 193 GLY A C 1
ATOM 1423 O O . GLY A 1 193 ? 1.908 5.886 7.750 1.00 91.94 193 GLY A O 1
ATOM 1424 N N . ASP A 1 194 ? 2.911 5.154 9.631 1.00 91.56 194 ASP A N 1
ATOM 1425 C CA . ASP A 1 194 ? 4.040 4.511 8.976 1.00 91.56 194 ASP A CA 1
ATOM 1426 C C . ASP A 1 194 ? 3.802 3.007 8.794 1.00 91.56 194 ASP A C 1
ATOM 1428 O O . ASP A 1 194 ? 3.195 2.330 9.621 1.00 91.56 194 ASP A O 1
ATOM 1432 N N . PHE A 1 195 ? 4.276 2.490 7.660 1.00 94.25 195 PHE A N 1
ATOM 1433 C CA . PHE A 1 195 ? 4.170 1.079 7.284 1.00 94.25 195 PHE A CA 1
ATOM 1434 C C . PHE A 1 195 ? 2.750 0.483 7.454 1.00 94.25 195 PHE A C 1
ATOM 1436 O O . PHE A 1 195 ? 2.543 -0.437 8.255 1.00 94.25 195 PHE A O 1
ATOM 1443 N N . PRO A 1 196 ? 1.750 1.005 6.714 1.00 95.94 196 PRO A N 1
ATOM 1444 C CA . PRO A 1 196 ? 0.421 0.410 6.681 1.00 95.94 196 PRO A CA 1
ATOM 1445 C C . PRO A 1 196 ? 0.499 -0.981 6.041 1.00 95.94 196 PRO A C 1
ATOM 1447 O O . PRO A 1 196 ? 0.977 -1.125 4.916 1.00 95.94 196 PRO A O 1
ATOM 1450 N N . MET A 1 197 ? 0.040 -2.006 6.756 1.00 95.75 197 MET A N 1
ATOM 1451 C CA . MET A 1 197 ? 0.174 -3.401 6.320 1.00 95.75 197 MET A CA 1
ATOM 1452 C C . MET A 1 197 ? -1.143 -4.039 5.893 1.00 95.75 197 MET A C 1
ATOM 1454 O O . MET A 1 197 ? -1.154 -4.875 4.993 1.00 95.75 197 MET A O 1
ATOM 1458 N N . SER A 1 198 ? -2.244 -3.684 6.553 1.00 96.44 198 SER A N 1
ATOM 1459 C CA . SER A 1 198 ? -3.559 -4.263 6.291 1.00 96.44 198 SER A CA 1
ATOM 1460 C C . SER A 1 198 ? -4.656 -3.223 6.467 1.00 96.44 198 SER A C 1
ATOM 1462 O O . SER A 1 198 ? -4.500 -2.259 7.219 1.00 96.44 198 SER A O 1
ATOM 1464 N N . MET A 1 199 ? -5.765 -3.418 5.756 1.00 97.00 199 MET A N 1
ATOM 1465 C CA . MET A 1 199 ? -6.934 -2.550 5.798 1.00 97.00 199 MET A CA 1
ATOM 1466 C C . MET A 1 199 ? -8.208 -3.387 5.726 1.00 97.00 199 MET A C 1
ATOM 1468 O O . MET A 1 199 ? -8.319 -4.280 4.889 1.00 97.00 199 MET A O 1
ATOM 1472 N N . VAL A 1 200 ? -9.189 -3.054 6.562 1.00 97.12 200 VAL A N 1
ATOM 1473 C CA . VAL A 1 200 ? -10.531 -3.646 6.518 1.00 97.12 200 VAL A CA 1
ATOM 1474 C C . VAL A 1 200 ? -11.600 -2.562 6.569 1.00 97.12 200 VAL A C 1
ATOM 1476 O O . VAL A 1 200 ? -11.449 -1.558 7.263 1.00 97.12 200 VAL A O 1
ATOM 1479 N N . LEU A 1 201 ? -12.696 -2.767 5.844 1.00 96.00 201 LEU A N 1
ATOM 1480 C CA . LEU A 1 201 ? -13.853 -1.871 5.862 1.00 96.00 201 LEU A CA 1
ATOM 1481 C C . LEU A 1 201 ? -14.830 -2.283 6.958 1.00 96.00 201 LEU A C 1
ATOM 1483 O O . LEU A 1 201 ? -15.045 -3.475 7.167 1.00 96.00 201 LEU A O 1
ATOM 1487 N N . SER A 1 202 ? -15.436 -1.311 7.639 1.00 92.75 202 SER A N 1
ATOM 1488 C CA . SER A 1 202 ? -16.591 -1.561 8.504 1.00 92.75 202 SER A CA 1
ATOM 1489 C C . SER A 1 202 ? -17.752 -2.145 7.692 1.00 92.75 202 SER A C 1
ATOM 1491 O O . SER A 1 202 ? -17.854 -1.915 6.487 1.00 92.75 202 SER A O 1
ATOM 1493 N N . ALA A 1 203 ? -18.664 -2.870 8.346 1.00 90.44 203 ALA A N 1
ATOM 1494 C CA . ALA A 1 203 ? -19.787 -3.538 7.673 1.00 90.44 203 ALA A CA 1
ATOM 1495 C C . ALA A 1 203 ? -20.694 -2.585 6.864 1.00 90.44 203 ALA A C 1
ATOM 1497 O O . ALA A 1 203 ? -21.316 -2.992 5.891 1.00 90.44 203 ALA A O 1
ATOM 1498 N N . ASP A 1 204 ? -20.759 -1.309 7.253 1.00 89.62 204 ASP A N 1
ATOM 1499 C CA . ASP A 1 204 ? -21.506 -0.260 6.551 1.00 89.62 204 ASP A CA 1
ATOM 1500 C C . ASP A 1 204 ? -20.683 0.483 5.481 1.00 89.62 204 ASP A C 1
ATOM 1502 O O . ASP A 1 204 ? -21.185 1.421 4.865 1.00 89.62 204 ASP A O 1
ATOM 1506 N N . GLY A 1 205 ? -19.414 0.114 5.288 1.00 92.56 205 GLY A N 1
ATOM 1507 C CA . GLY A 1 205 ? -18.503 0.724 4.321 1.00 92.56 205 GLY A CA 1
ATOM 1508 C C . GLY A 1 205 ? -18.119 2.175 4.619 1.00 92.56 205 GLY A C 1
ATOM 1509 O O . GLY A 1 205 ? -17.530 2.824 3.760 1.00 92.56 205 GLY A O 1
ATOM 1510 N N . ARG A 1 206 ? -18.447 2.717 5.801 1.00 93.19 206 ARG A N 1
ATOM 1511 C CA . ARG A 1 206 ? -18.182 4.130 6.138 1.00 93.19 206 ARG A CA 1
ATOM 1512 C C . ARG A 1 206 ? -16.798 4.376 6.722 1.00 93.19 206 ARG A C 1
ATOM 1514 O O . ARG A 1 206 ? -16.292 5.494 6.617 1.00 93.19 206 ARG A O 1
ATOM 1521 N N . HIS A 1 207 ? -16.196 3.357 7.328 1.00 94.25 207 HIS A N 1
ATOM 1522 C CA . HIS A 1 207 ? -14.888 3.462 7.956 1.00 94.25 207 HIS A CA 1
ATOM 1523 C C . HIS A 1 207 ? -13.927 2.413 7.401 1.00 94.25 207 HIS A C 1
ATOM 1525 O O . HIS A 1 207 ? -14.309 1.264 7.182 1.00 94.25 207 HIS A O 1
ATOM 1531 N N . ALA A 1 208 ? -12.668 2.800 7.219 1.00 96.50 208 ALA A N 1
ATOM 1532 C CA . ALA A 1 208 ? -11.568 1.872 6.992 1.00 96.50 208 ALA A CA 1
ATOM 1533 C C . ALA A 1 208 ? -10.689 1.825 8.241 1.00 96.50 208 ALA A C 1
ATOM 1535 O O . ALA A 1 208 ? -10.278 2.869 8.748 1.00 96.50 208 ALA A O 1
ATOM 1536 N N . ILE A 1 209 ? -10.392 0.624 8.728 1.00 96.56 209 ILE A N 1
ATOM 1537 C CA . ILE A 1 209 ? -9.412 0.414 9.790 1.00 96.56 209 ILE A CA 1
ATOM 1538 C C . ILE A 1 209 ? -8.116 -0.045 9.148 1.00 96.56 209 ILE A C 1
ATOM 1540 O O . ILE A 1 209 ? -8.121 -1.010 8.388 1.00 96.56 209 ILE A O 1
ATOM 1544 N N . VAL A 1 210 ? -7.025 0.648 9.452 1.00 97.88 210 VAL A N 1
ATOM 1545 C CA . VAL A 1 210 ? -5.694 0.380 8.905 1.00 97.88 210 VAL A CA 1
ATOM 1546 C C . VAL A 1 210 ? -4.754 -0.016 10.033 1.00 97.88 210 VAL A C 1
ATOM 1548 O O . VAL A 1 210 ? -4.635 0.733 11.003 1.00 97.88 210 VAL A O 1
ATOM 1551 N N . SER A 1 211 ? -4.064 -1.148 9.900 1.00 97.31 211 SER A N 1
ATOM 1552 C CA . SER A 1 211 ? -2.959 -1.500 10.796 1.00 97.31 211 SER A CA 1
ATOM 1553 C C . SER A 1 211 ? -1.658 -0.858 10.314 1.00 97.31 211 SER A C 1
ATOM 1555 O O . SER A 1 211 ? -1.269 -1.016 9.156 1.00 97.31 211 SER A O 1
ATOM 1557 N N . ASN A 1 212 ? -0.996 -0.119 11.204 1.00 97.25 212 ASN A N 1
ATOM 1558 C CA . ASN A 1 212 ? 0.267 0.576 10.955 1.00 97.25 212 ASN A CA 1
ATOM 1559 C C . ASN A 1 212 ? 1.315 0.000 11.905 1.00 97.25 212 ASN A C 1
ATOM 1561 O O . ASN A 1 212 ? 1.128 0.062 13.121 1.00 97.25 212 ASN A O 1
ATOM 1565 N N . ASN A 1 213 ? 2.380 -0.581 11.354 1.00 95.62 213 ASN A N 1
ATOM 1566 C CA . ASN A 1 213 ? 3.349 -1.380 12.113 1.00 95.62 213 ASN A CA 1
ATOM 1567 C C . ASN A 1 213 ? 4.794 -0.997 11.756 1.00 95.62 213 ASN A C 1
ATOM 1569 O O . ASN A 1 213 ? 5.635 -1.866 11.531 1.00 95.62 213 ASN A O 1
ATOM 1573 N N . GLY A 1 214 ? 5.043 0.304 11.590 1.00 92.81 214 GLY A N 1
ATOM 1574 C CA . GLY A 1 214 ? 6.322 0.833 11.131 1.00 92.81 214 GLY A CA 1
ATOM 1575 C C . GLY A 1 214 ? 7.339 1.039 12.244 1.00 92.81 214 GLY A C 1
ATOM 1576 O O . GLY A 1 214 ? 7.527 0.201 13.119 1.00 92.81 214 GLY A O 1
ATOM 1577 N N . TRP A 1 215 ? 8.032 2.171 12.164 1.00 92.56 215 TRP A N 1
ATOM 1578 C CA . TRP A 1 215 ? 9.010 2.596 13.160 1.00 92.56 215 TRP A CA 1
ATOM 1579 C C . TRP A 1 215 ? 8.334 3.086 14.448 1.00 92.56 215 TRP A C 1
ATOM 1581 O O . TRP A 1 215 ? 8.854 2.917 15.548 1.00 92.56 215 TRP A O 1
ATOM 1591 N N . SER A 1 216 ? 7.173 3.718 14.304 1.00 93.38 216 SER A N 1
ATOM 1592 C CA . SER A 1 216 ? 6.361 4.237 15.400 1.00 93.38 216 SER A CA 1
ATOM 1593 C C . SER A 1 216 ? 5.683 3.103 16.173 1.00 93.38 216 SER A C 1
ATOM 1595 O O . SER A 1 216 ? 5.562 1.983 15.676 1.00 93.38 216 SER A O 1
ATOM 1597 N N . LYS A 1 217 ? 5.189 3.395 17.389 1.00 94.62 217 LYS A N 1
ATOM 1598 C CA . LYS A 1 217 ? 4.396 2.416 18.151 1.00 94.62 217 LYS A CA 1
ATOM 1599 C C . LYS A 1 217 ? 3.239 1.905 17.271 1.00 94.62 217 LYS A C 1
ATOM 1601 O O . LYS A 1 217 ? 2.519 2.748 16.720 1.00 94.62 217 LYS A O 1
ATOM 1606 N N . PRO A 1 218 ? 3.045 0.576 17.146 1.00 95.38 218 PRO A N 1
ATOM 1607 C CA . PRO A 1 218 ? 1.988 0.026 16.315 1.00 95.38 218 PRO A CA 1
ATOM 1608 C C . PRO A 1 218 ? 0.625 0.624 16.653 1.00 95.38 218 PRO A C 1
ATOM 1610 O O . PRO A 1 218 ? 0.319 0.923 17.812 1.00 95.38 218 PRO A O 1
ATOM 1613 N N . SER A 1 219 ? -0.204 0.831 15.634 1.00 96.44 219 SER A N 1
ATOM 1614 C CA . SER A 1 219 ? -1.517 1.442 15.826 1.00 96.44 219 SER A CA 1
ATOM 1615 C C . SER A 1 219 ? -2.555 0.976 14.817 1.00 96.44 219 SER A C 1
ATOM 1617 O O . SER A 1 219 ? -2.258 0.692 13.654 1.00 96.44 219 SER A O 1
ATOM 1619 N N . LEU A 1 220 ? -3.806 0.955 15.271 1.00 96.69 220 LEU A N 1
ATOM 1620 C CA . LEU A 1 220 ? -4.981 0.835 14.422 1.00 96.69 220 LEU A CA 1
ATOM 1621 C C . LEU A 1 220 ? -5.537 2.235 14.158 1.00 96.69 220 LEU A C 1
ATOM 1623 O O . LEU A 1 220 ? -5.959 2.938 15.078 1.00 96.69 220 LEU A O 1
ATOM 1627 N N . THR A 1 221 ? -5.533 2.646 12.895 1.00 96.75 221 THR A N 1
ATOM 1628 C CA . THR A 1 221 ? -6.033 3.954 12.466 1.00 96.75 221 THR A CA 1
ATOM 1629 C C . THR A 1 221 ? -7.408 3.798 11.836 1.00 96.75 221 THR A C 1
ATOM 1631 O O . THR A 1 221 ? -7.561 3.073 10.856 1.00 96.75 221 THR A O 1
ATOM 1634 N N . MET A 1 222 ? -8.397 4.512 12.370 1.00 95.75 222 MET A N 1
ATOM 1635 C CA . MET A 1 222 ? -9.747 4.588 11.818 1.00 95.75 222 MET A CA 1
ATOM 1636 C C . MET A 1 222 ? -9.874 5.797 10.894 1.00 95.75 222 MET A C 1
ATOM 1638 O O . MET A 1 222 ? -9.712 6.943 11.321 1.00 95.75 222 MET A O 1
ATOM 1642 N N . VAL A 1 223 ? -10.213 5.538 9.637 1.00 96.75 223 VAL A N 1
ATOM 1643 C CA . VAL A 1 223 ? -10.435 6.541 8.594 1.00 96.75 223 VAL A CA 1
ATOM 1644 C C . VAL A 1 223 ? -11.924 6.625 8.288 1.00 96.75 223 VAL A C 1
ATOM 1646 O O . VAL A 1 223 ? -12.539 5.608 7.986 1.00 96.75 223 VAL A O 1
ATOM 1649 N N . ASP A 1 224 ? -12.499 7.824 8.334 1.00 95.06 224 ASP A N 1
ATOM 1650 C CA . ASP A 1 224 ? -13.822 8.104 7.772 1.00 95.06 224 ASP A CA 1
ATOM 1651 C C . ASP A 1 224 ? -13.687 8.307 6.263 1.00 95.06 224 ASP A C 1
ATOM 1653 O O . ASP A 1 224 ? -12.938 9.175 5.804 1.00 95.06 224 ASP A O 1
ATOM 1657 N N . LEU A 1 225 ? -14.398 7.493 5.487 1.00 94.94 225 LEU A N 1
ATOM 1658 C CA . LEU A 1 225 ? -14.293 7.492 4.031 1.00 94.94 225 LEU A CA 1
ATOM 1659 C C . LEU A 1 225 ? -15.139 8.581 3.364 1.00 94.94 225 LEU A C 1
ATOM 1661 O O . LEU A 1 225 ? -14.790 9.027 2.273 1.00 94.94 225 LEU A O 1
ATOM 1665 N N . ALA A 1 226 ? -16.204 9.052 4.017 1.00 94.25 226 ALA A N 1
ATOM 1666 C CA . ALA A 1 226 ? -17.031 10.142 3.505 1.00 94.25 226 ALA A CA 1
ATOM 1667 C C . ALA A 1 226 ? -16.331 11.495 3.697 1.00 94.25 226 ALA A C 1
ATOM 1669 O O . ALA A 1 226 ? -16.255 12.309 2.779 1.00 94.25 226 ALA A O 1
ATOM 1670 N N . GLN A 1 227 ? -15.765 11.715 4.882 1.00 94.12 227 GLN A N 1
ATOM 1671 C CA . GLN A 1 227 ? -15.001 12.917 5.217 1.00 94.12 227 GLN A CA 1
ATOM 1672 C C . GLN A 1 227 ? -13.550 12.846 4.727 1.00 94.12 227 GLN A C 1
ATOM 1674 O O . GLN A 1 227 ? -12.867 13.876 4.687 1.00 94.12 227 GLN A O 1
ATOM 1679 N N . GLN A 1 228 ? -13.086 11.650 4.338 1.00 94.00 228 GLN A N 1
ATOM 1680 C CA . GLN A 1 228 ? -11.712 11.349 3.929 1.00 94.00 228 GLN A CA 1
ATOM 1681 C C . GLN A 1 228 ? -10.704 11.907 4.949 1.00 94.00 228 GLN A C 1
ATOM 1683 O O . GLN A 1 228 ? -9.817 12.705 4.627 1.00 94.00 228 GLN A O 1
ATOM 1688 N N . SER A 1 229 ? -10.887 11.522 6.211 1.00 94.56 229 SER A N 1
ATOM 1689 C CA . SER A 1 229 ? -10.101 12.003 7.347 1.00 94.56 229 SER A CA 1
ATOM 1690 C C . SER A 1 229 ? -9.867 10.893 8.369 1.00 94.56 229 SER A C 1
ATOM 1692 O O . SER A 1 229 ? -10.605 9.912 8.437 1.00 94.56 229 SER A O 1
ATOM 1694 N N . VAL A 1 230 ? -8.817 11.034 9.177 1.00 96.06 230 VAL A N 1
ATOM 1695 C CA . VAL A 1 230 ? -8.566 10.120 10.297 1.00 96.06 230 VAL A CA 1
ATOM 1696 C C . VAL A 1 230 ? -9.425 10.541 11.484 1.00 96.06 230 VAL A C 1
ATOM 1698 O O . VAL A 1 230 ? -9.300 11.671 11.951 1.00 96.06 230 VAL A O 1
ATOM 1701 N N . LYS A 1 231 ? -10.260 9.627 11.985 1.00 93.88 231 LYS A N 1
ATOM 1702 C CA . LYS A 1 231 ? -11.097 9.839 13.174 1.00 93.88 231 LYS A CA 1
ATOM 1703 C C . LYS A 1 231 ? -10.418 9.434 14.469 1.00 93.88 231 LYS A C 1
ATOM 1705 O O . LYS A 1 231 ? -10.559 10.129 15.468 1.00 93.88 231 LYS A O 1
ATOM 1710 N N . ALA A 1 232 ? -9.695 8.319 14.458 1.00 93.19 232 ALA A N 1
ATOM 1711 C CA . ALA A 1 232 ? -9.037 7.810 15.652 1.00 93.19 232 ALA A CA 1
ATOM 1712 C C . ALA A 1 232 ? -7.740 7.086 15.308 1.00 93.19 232 ALA A C 1
ATOM 1714 O O . ALA A 1 232 ? -7.580 6.539 14.214 1.00 93.19 232 ALA A O 1
ATOM 1715 N N . ARG A 1 233 ? -6.828 7.072 16.279 1.00 95.25 233 ARG A N 1
ATOM 1716 C CA . ARG A 1 233 ? -5.642 6.220 16.291 1.00 95.25 233 ARG A CA 1
ATOM 1717 C C . ARG A 1 233 ? -5.584 5.523 17.634 1.00 95.25 233 ARG A C 1
ATOM 1719 O O . ARG A 1 233 ? -5.494 6.185 18.664 1.00 95.25 233 ARG A O 1
ATOM 1726 N N . VAL A 1 234 ? -5.655 4.203 17.603 1.00 94.44 234 VAL A N 1
ATOM 1727 C CA . VAL A 1 234 ? -5.587 3.363 18.791 1.00 94.44 234 VAL A CA 1
ATOM 1728 C C . VAL A 1 234 ? -4.197 2.737 18.819 1.00 94.44 234 VAL A C 1
ATOM 1730 O O . VAL A 1 234 ? -3.916 1.881 17.978 1.00 94.44 234 VAL A O 1
ATOM 1733 N N . PRO A 1 235 ? -3.299 3.178 19.716 1.00 95.44 235 PRO A N 1
ATOM 1734 C CA . PRO A 1 235 ? -2.018 2.514 19.884 1.00 95.44 235 PRO A CA 1
ATOM 1735 C C . PRO A 1 235 ? -2.251 1.101 20.421 1.00 95.44 235 PRO A C 1
ATOM 1737 O O . PRO A 1 235 ? -3.111 0.881 21.273 1.00 95.44 235 PRO A O 1
ATOM 1740 N N . VAL A 1 236 ? -1.464 0.155 19.929 1.00 95.12 236 VAL A N 1
ATOM 1741 C CA . VAL A 1 236 ? -1.455 -1.234 20.387 1.00 95.12 236 VAL A CA 1
ATOM 1742 C C . VAL A 1 236 ? -0.025 -1.620 20.720 1.00 95.12 236 VAL A C 1
ATOM 1744 O O . VAL A 1 236 ? 0.923 -1.032 20.198 1.00 95.12 236 VAL A O 1
ATOM 1747 N N . ASP A 1 237 ? 0.149 -2.572 21.628 1.00 93.62 237 ASP A N 1
ATOM 1748 C CA . ASP A 1 237 ? 1.498 -2.976 22.022 1.00 93.62 237 ASP A CA 1
ATOM 1749 C C . ASP A 1 237 ? 2.174 -3.773 20.903 1.00 93.62 237 ASP A C 1
ATOM 1751 O O . ASP A 1 237 ? 3.339 -3.534 20.590 1.00 93.62 237 ASP A O 1
ATOM 1755 N N . HIS A 1 238 ? 1.405 -4.633 20.226 1.00 92.88 238 HIS A N 1
ATOM 1756 C CA . HIS A 1 238 ? 1.895 -5.485 19.148 1.00 92.88 238 HIS A CA 1
ATOM 1757 C C . HIS A 1 238 ? 0.830 -5.653 18.058 1.00 92.88 238 HIS A C 1
ATOM 1759 O O . HIS A 1 238 ? -0.326 -5.967 18.355 1.00 92.88 238 HIS A O 1
ATOM 1765 N N . ALA A 1 239 ? 1.224 -5.454 16.797 1.00 93.94 239 ALA A N 1
ATOM 1766 C CA . ALA A 1 239 ? 0.400 -5.745 15.628 1.00 93.94 239 ALA A CA 1
ATOM 1767 C C . ALA A 1 239 ? 1.237 -6.069 14.380 1.00 93.94 239 ALA A C 1
ATOM 1769 O O . ALA A 1 239 ? 2.419 -5.737 14.294 1.00 93.94 239 ALA A O 1
ATOM 1770 N N . TRP A 1 240 ? 0.621 -6.773 13.424 1.00 92.12 240 TRP A N 1
ATOM 1771 C CA . TRP A 1 240 ? 1.209 -7.081 12.115 1.00 92.12 240 TRP A CA 1
ATOM 1772 C C . TRP A 1 240 ? 0.118 -7.122 11.027 1.00 92.12 240 TRP A C 1
ATOM 1774 O O . TRP A 1 240 ? -0.811 -6.313 11.030 1.00 92.12 240 TRP A O 1
ATOM 1784 N N . LEU A 1 241 ? 0.221 -8.061 10.083 1.00 93.50 241 LEU A N 1
ATOM 1785 C CA . LEU A 1 241 ? -0.672 -8.198 8.928 1.00 93.50 241 LEU A CA 1
ATOM 1786 C C . LEU A 1 241 ? -2.124 -8.572 9.293 1.00 93.50 241 LEU A C 1
ATOM 1788 O O . LEU A 1 241 ? -3.056 -8.149 8.614 1.00 93.50 241 LEU A O 1
ATOM 1792 N N . GLY A 1 242 ? -2.330 -9.404 10.319 1.00 95.00 242 GLY A N 1
ATOM 1793 C CA . GLY A 1 242 ? -3.649 -9.970 10.617 1.00 95.00 242 GLY A CA 1
ATOM 1794 C C . GLY A 1 242 ? -4.625 -8.923 11.153 1.00 95.00 242 GLY A C 1
ATOM 1795 O O . GLY A 1 242 ? -4.407 -8.406 12.244 1.00 95.00 242 GLY A O 1
ATOM 1796 N N . LEU A 1 243 ? -5.701 -8.652 10.408 1.00 97.50 243 LEU A N 1
ATOM 1797 C CA . LEU A 1 243 ? -6.771 -7.725 10.779 1.00 97.50 243 LEU A CA 1
ATOM 1798 C C . LEU A 1 243 ? -8.094 -8.215 10.175 1.00 97.50 243 LEU A C 1
ATOM 1800 O O . LEU A 1 243 ? -8.169 -8.410 8.963 1.00 97.50 243 LEU A O 1
ATOM 1804 N N . THR A 1 244 ? -9.125 -8.447 10.991 1.00 97.06 244 THR A N 1
ATOM 1805 C CA . THR A 1 244 ? -10.432 -8.914 10.495 1.00 97.06 244 THR A CA 1
ATOM 1806 C C . THR A 1 244 ? -11.584 -8.534 11.412 1.00 97.06 244 THR A C 1
ATOM 1808 O O . THR A 1 244 ? -11.432 -8.456 12.629 1.00 97.06 244 THR A O 1
ATOM 1811 N N . TRP A 1 245 ? -12.766 -8.361 10.832 1.00 96.62 245 TRP A N 1
ATOM 1812 C CA . TRP A 1 245 ? -14.009 -8.211 11.578 1.00 96.62 245 TRP A CA 1
ATOM 1813 C C . TRP A 1 245 ? -14.547 -9.561 12.047 1.00 96.62 245 TRP A C 1
ATOM 1815 O O . TRP A 1 245 ? -14.439 -10.569 11.346 1.00 96.62 245 TRP A O 1
ATOM 1825 N N . HIS A 1 246 ? -15.179 -9.565 13.216 1.00 94.81 246 HIS A N 1
ATOM 1826 C CA . HIS A 1 246 ? -16.134 -10.598 13.591 1.00 94.81 246 HIS A CA 1
ATOM 1827 C C . HIS A 1 246 ? -17.344 -10.541 12.635 1.00 94.81 246 HIS A C 1
ATOM 1829 O O . HIS A 1 246 ? -17.780 -9.436 12.303 1.00 94.81 246 HIS A O 1
ATOM 1835 N N . PRO A 1 247 ? -17.954 -11.675 12.235 1.00 90.88 247 PRO A N 1
ATOM 1836 C CA . PRO A 1 247 ? -19.133 -11.673 11.361 1.00 90.88 247 PRO A CA 1
ATOM 1837 C C . PRO A 1 247 ? -20.319 -10.847 11.884 1.00 90.88 247 PRO A C 1
ATOM 1839 O O . PRO A 1 247 ? -21.098 -10.325 11.095 1.00 90.88 247 PRO A O 1
ATOM 1842 N N . GLY A 1 248 ? -20.439 -10.690 13.208 1.00 89.12 248 GLY A N 1
ATOM 1843 C CA . GLY A 1 248 ? -21.447 -9.831 13.842 1.00 89.12 248 GLY A CA 1
ATOM 1844 C C . GLY A 1 248 ? -21.191 -8.322 13.709 1.00 89.12 248 GLY A C 1
ATOM 1845 O O . GLY A 1 248 ? -22.071 -7.533 14.038 1.00 89.12 248 GLY A O 1
ATOM 1846 N N . GLY A 1 249 ? -20.013 -7.901 13.231 1.00 88.50 249 GLY A N 1
ATOM 1847 C CA . GLY A 1 249 ? -19.670 -6.494 12.969 1.00 88.50 249 GLY A CA 1
ATOM 1848 C C . GLY A 1 249 ? -19.440 -5.623 14.210 1.00 88.50 249 GLY A C 1
ATOM 1849 O O . GLY A 1 249 ? -19.225 -4.420 14.087 1.00 88.50 249 GLY A O 1
ATOM 1850 N N . ASP A 1 250 ? -19.482 -6.214 15.400 1.00 90.88 250 ASP A N 1
ATOM 1851 C CA . ASP A 1 250 ? -19.350 -5.564 16.706 1.00 90.88 250 ASP A CA 1
ATOM 1852 C C . ASP A 1 250 ? -17.939 -5.671 17.301 1.00 90.88 250 ASP A C 1
ATOM 1854 O 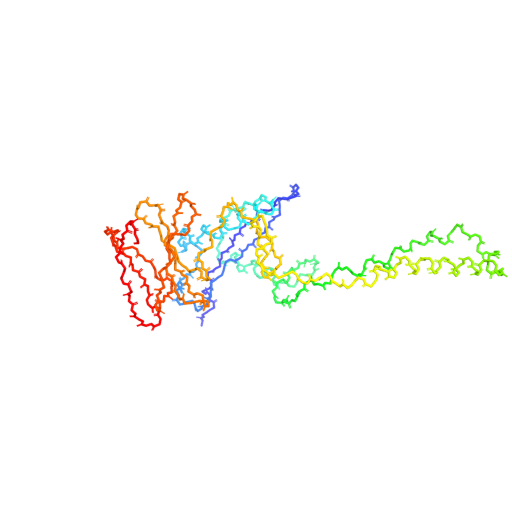O . ASP A 1 250 ? -17.622 -5.029 18.306 1.00 90.88 250 ASP A O 1
ATOM 1858 N N . ARG A 1 251 ? -17.085 -6.490 16.684 1.00 95.31 251 ARG A N 1
ATOM 1859 C CA . ARG A 1 251 ? -15.733 -6.785 17.154 1.00 95.31 251 ARG A CA 1
ATOM 1860 C C . ARG A 1 251 ? -14.739 -6.812 16.009 1.00 95.31 251 ARG A C 1
ATOM 1862 O O . ARG A 1 251 ? -15.041 -7.304 14.921 1.00 95.31 251 ARG A O 1
ATOM 1869 N N . LEU A 1 252 ? -13.542 -6.322 16.289 1.00 96.31 252 LEU A N 1
ATOM 1870 C CA . LEU A 1 252 ? -12.400 -6.325 15.390 1.00 96.31 252 LEU A CA 1
ATOM 1871 C C . LEU A 1 252 ? -11.265 -7.118 16.040 1.00 96.31 252 LEU A C 1
ATOM 1873 O O . LEU A 1 252 ? -10.958 -6.923 17.213 1.00 96.31 252 LEU A O 1
ATOM 1877 N N . TYR A 1 253 ? -10.627 -7.982 15.263 1.00 96.94 253 TYR A N 1
ATOM 1878 C CA . TYR A 1 253 ? -9.486 -8.779 15.683 1.00 96.94 253 TYR A CA 1
ATOM 1879 C C . TYR A 1 253 ? -8.220 -8.302 14.986 1.00 96.94 253 TYR A C 1
ATOM 1881 O O . TYR A 1 253 ? -8.204 -8.157 13.763 1.00 96.94 253 TYR A O 1
ATOM 1889 N N . SER A 1 254 ? -7.153 -8.110 15.759 1.00 97.38 254 SER A N 1
ATOM 1890 C CA . SER A 1 254 ? -5.803 -7.845 15.256 1.00 97.38 254 SER A CA 1
ATOM 1891 C C . SER A 1 254 ? -4.848 -8.930 15.739 1.00 97.38 254 SER A C 1
ATOM 1893 O O . SER A 1 254 ? -4.911 -9.351 16.891 1.00 97.38 254 SER A O 1
ATOM 1895 N N . SER A 1 255 ? -3.925 -9.365 14.887 1.00 95.94 255 SER A N 1
ATOM 1896 C CA . SER A 1 255 ? -2.820 -10.236 15.304 1.00 95.94 255 SER A CA 1
ATOM 1897 C C . SER A 1 255 ? -1.911 -9.493 16.283 1.00 95.94 255 SER A C 1
ATOM 1899 O O . SER A 1 255 ? -1.602 -8.333 16.034 1.00 95.94 255 SER A O 1
ATOM 1901 N N . GLY A 1 256 ? -1.459 -10.159 17.347 1.00 94.44 256 GLY A N 1
ATOM 1902 C CA . GLY A 1 256 ? -0.447 -9.669 18.291 1.00 94.44 256 GLY A CA 1
ATOM 1903 C C . GLY A 1 256 ? 1.000 -9.906 17.842 1.00 94.44 256 GLY A C 1
ATOM 1904 O O . GLY A 1 256 ? 1.917 -9.832 18.653 1.00 94.44 256 GLY A O 1
ATOM 1905 N N . ALA A 1 257 ? 1.224 -10.204 16.558 1.00 92.06 257 ALA A N 1
ATOM 1906 C CA . ALA A 1 257 ? 2.551 -10.425 15.985 1.00 92.06 257 ALA A CA 1
ATOM 1907 C C . ALA A 1 257 ? 3.359 -11.506 16.741 1.00 92.06 257 ALA A C 1
ATOM 1909 O O . ALA A 1 257 ? 2.886 -12.632 16.893 1.00 92.06 257 ALA A O 1
ATOM 1910 N N . ALA A 1 258 ? 4.575 -11.174 17.184 1.00 91.88 258 ALA A N 1
ATOM 1911 C CA . ALA A 1 258 ? 5.498 -12.095 17.848 1.00 91.88 258 ALA A CA 1
ATOM 1912 C C . ALA A 1 258 ? 4.992 -12.625 19.202 1.00 91.88 258 ALA A C 1
ATOM 1914 O O . ALA A 1 258 ? 5.484 -13.651 19.664 1.00 91.88 258 ALA A O 1
ATOM 1915 N N . GLU A 1 259 ? 3.985 -11.986 19.802 1.00 91.88 259 GLU A N 1
ATOM 1916 C CA . GLU A 1 259 ? 3.419 -12.410 21.087 1.00 91.88 259 GLU A CA 1
ATOM 1917 C C . GLU A 1 259 ? 2.525 -13.654 20.979 1.00 91.88 259 GLU A C 1
ATOM 1919 O O . GLU A 1 259 ? 2.074 -14.181 21.991 1.00 91.88 259 GLU A O 1
ATOM 1924 N N . ASN A 1 260 ? 2.242 -14.147 19.764 1.00 91.50 260 ASN A N 1
ATOM 1925 C CA . ASN A 1 260 ? 1.330 -15.275 19.524 1.00 91.50 260 ASN A CA 1
ATOM 1926 C C . ASN A 1 260 ? -0.075 -15.073 20.127 1.00 91.50 260 ASN A C 1
ATOM 1928 O O . ASN A 1 260 ? -0.756 -16.031 20.493 1.00 91.50 260 ASN A O 1
ATOM 1932 N N . THR A 1 261 ? -0.530 -13.823 20.207 1.00 94.81 261 THR A N 1
ATOM 1933 C CA . THR A 1 261 ? -1.856 -13.454 20.712 1.00 94.81 261 THR A CA 1
ATOM 1934 C C . THR A 1 261 ? -2.771 -12.936 19.602 1.00 94.81 261 THR A C 1
ATOM 1936 O O . THR A 1 261 ? -2.340 -12.601 18.492 1.00 94.81 261 THR A O 1
ATOM 1939 N N . VAL A 1 262 ? -4.067 -12.865 19.908 1.00 96.25 262 VAL A N 1
ATOM 1940 C CA . VAL A 1 262 ? -5.069 -12.157 19.106 1.00 96.25 262 VAL A CA 1
ATOM 1941 C C . VAL A 1 262 ? -5.704 -11.096 19.994 1.00 96.25 262 VAL A C 1
ATOM 1943 O O . VAL A 1 262 ? -6.284 -11.410 21.031 1.00 96.25 262 VAL A O 1
ATOM 1946 N N . ASN A 1 263 ? -5.597 -9.842 19.572 1.00 95.31 263 ASN A N 1
ATOM 1947 C CA . ASN A 1 263 ? -6.190 -8.702 20.253 1.00 95.31 263 ASN A CA 1
ATOM 1948 C C . ASN A 1 263 ? -7.637 -8.534 19.779 1.00 95.31 263 ASN A C 1
ATOM 1950 O O . ASN A 1 263 ? -7.878 -8.434 18.574 1.00 95.31 263 ASN A O 1
ATOM 1954 N N . GLU A 1 264 ? -8.588 -8.488 20.713 1.00 95.94 264 GLU A N 1
ATOM 1955 C CA . GLU A 1 264 ? -9.999 -8.198 20.439 1.00 95.94 264 GLU A CA 1
ATOM 1956 C C . GLU A 1 264 ? -10.319 -6.745 20.807 1.00 95.94 264 GLU A C 1
ATOM 1958 O O . GLU A 1 264 ? -10.045 -6.294 21.918 1.00 95.94 264 GLU A O 1
ATOM 1963 N N . PHE A 1 265 ? -10.950 -6.027 19.882 1.00 94.94 265 PHE A N 1
ATOM 1964 C CA . PHE A 1 265 ? -11.437 -4.667 20.076 1.00 94.94 265 PHE A CA 1
ATOM 1965 C C . PHE A 1 265 ? -12.950 -4.644 19.910 1.00 94.94 265 PHE A C 1
ATOM 1967 O O . PHE A 1 265 ? -13.485 -5.182 18.939 1.00 94.94 265 PHE A O 1
ATOM 1974 N N . ARG A 1 266 ? -13.645 -3.975 20.832 1.00 93.12 266 ARG A N 1
ATOM 1975 C CA . ARG A 1 266 ? -15.068 -3.671 20.660 1.00 93.12 266 ARG A CA 1
ATOM 1976 C C . ARG A 1 266 ? -15.234 -2.486 19.729 1.00 93.12 266 ARG A C 1
ATOM 1978 O O . ARG A 1 266 ? -14.546 -1.479 19.871 1.00 93.12 266 ARG A O 1
ATOM 1985 N N . TRP A 1 267 ? -16.176 -2.607 18.808 1.00 88.94 267 TRP A N 1
ATOM 1986 C CA . TRP A 1 267 ? -16.502 -1.557 17.863 1.00 88.94 267 TRP A CA 1
ATOM 1987 C C . TRP A 1 267 ? -17.642 -0.687 18.373 1.00 88.94 267 TRP A C 1
ATOM 1989 O O . TRP A 1 267 ? -18.729 -1.179 18.680 1.00 88.94 267 TRP A O 1
ATOM 1999 N N . SER A 1 268 ? -17.397 0.620 18.413 1.00 82.12 268 SER A N 1
ATOM 2000 C CA . SER A 1 268 ? -18.422 1.636 18.605 1.00 82.12 268 SER A CA 1
ATOM 2001 C C . SER A 1 268 ? -18.372 2.621 17.446 1.00 82.12 268 SER A C 1
ATOM 2003 O O . SER A 1 268 ? -17.307 3.033 17.002 1.00 82.12 268 SER A O 1
ATOM 2005 N N . ARG A 1 269 ? -19.542 3.037 16.956 1.00 68.31 269 ARG A N 1
ATOM 2006 C CA . ARG A 1 269 ? -19.631 4.043 15.883 1.00 68.31 269 ARG A CA 1
ATOM 2007 C C . ARG A 1 269 ? -19.232 5.445 16.350 1.00 68.31 269 ARG A C 1
ATOM 2009 O O . ARG A 1 269 ? -19.030 6.323 15.516 1.00 68.31 269 ARG A O 1
ATOM 2016 N N . GLU A 1 270 ? -19.178 5.655 17.660 1.00 64.81 270 GLU A N 1
ATOM 2017 C CA . GLU A 1 270 ? -18.981 6.966 18.277 1.00 64.81 270 GLU A CA 1
ATOM 2018 C C . GLU A 1 270 ? -17.541 7.201 18.749 1.00 64.81 270 GLU A C 1
ATOM 2020 O O . GLU A 1 270 ? -17.163 8.358 18.950 1.00 64.81 270 GLU A O 1
ATOM 2025 N N . ARG A 1 271 ? -16.737 6.143 18.935 1.00 52.22 271 ARG A N 1
ATOM 2026 C CA . ARG A 1 271 ? -15.361 6.251 19.432 1.00 52.22 271 ARG A CA 1
ATOM 2027 C C . ARG A 1 271 ? -14.513 5.031 19.096 1.00 52.22 271 ARG A C 1
ATOM 2029 O O . ARG A 1 271 ? -15.025 3.907 19.288 1.00 52.22 271 ARG A O 1
#

Radius of gyration: 30.99 Å; chains: 1; bounding box: 73×82×66 Å

Secondary structure (DSSP, 8-state):
-------EEEEEEEE-SSSSPEEEEEEEE--TT-SSSTT--SGGGS-HHHHHHHHHHHHHHHHHTT---EEEEEE-HHHHHHHHHHHHS--SS-------SS--------SSTTSSS---TTGGGSS-HHHHTTSHHHHHHHHHHHHHHHHHHHHHHT-PPPPPPPSEEEETTEEE-TTS-EE--SS------SSEEEEEE-TTSSEEEEEE-SSSPPEEEEEETTTTEEEEEEE-SS--S-EEE-TTSSEEEEE-GGG--EEEEE--S--

Foldseek 3Di:
DQDQAWAKKKKWKWWDDDPDTDTDIDIDTDDCDDPPPNRDNYPVPDDPVVVVVVVVVQCVVRVVVVIRIDTPDMDTRVVRVVVVVVVVPPDPDDDPPPPPDDDDDDPPDDPDPPPPPPPPPVVVPPDPVPPLPPDPVSVVVVVVVCCVVCVVCVVVVPPDPDDDDDFADPDPCWTQDPVRDIDRDPDDDECFEAQFQEWDAQPVRQWIWTWHDHPDQTWTWIAGPVVRYTDDIGGDNAFDNDWDADPVRQWIWTQRPPVRDIDIDGDDPVD

Sequence (271 aa):
MSGDRCPAGRTEQAQSSTPARIRNDRVLAIPVEARREHNLAGVEELSPRLRQEPEQFAIVAGALEGKDVRVVGWRDAVTALELVRDSAAPSGSNLSVASSFCRSNYPSDFVVAGFLHAVDANVMATLDAGRMFGSRVGVALMIVLVVLVGGLVAPLAQRGPASPEWPGVKGKGVTLLPNGWRIAPAGRSIAVGDFPMSMVLSADGRHAIVSNNGWSKPSLTMVDLAQQSVKARVPVDHAWLGLTWHPGGDRLYSSGAAENTVNEFRWSRER

pLDDT: mean 74.0, std 21.5, range [22.36, 97.88]